Protein 4GI3 (pdb70)

Foldseek 3Di:
DEAEWLQQVVLPLVVLVVVVQQLAPAFEEEAFQAACCPQPFDHADEEAEPDPPDGRNHHLAFLSNFLRFQQAGADDPDYYGHSRNNHRYHGYHQAHNVGDHDLVSSLVRLQCCQVVPHQEYEAADFDQAHDPSQLVSLVSSLVSFHQAWYEQFQQFDDPQDQRGTPPLQHPSYAHEFAADSVQHGDRRTTFDPSHAAYGHFAQTWGDGPPNHIDTHGGSSNTRSSLRSLLSSLCSLVVPDGSVLLSCLQLVQADCDDDCRRGRSGHGRSVSSND/DDDDDDQQQDWFWKAWPVRDIFIARDPVQVVVLCVPVVTDIDTDDPVSDDPDGDHRD

Radius of gyration: 18.12 Å; Cα contacts (8 Å, |Δi|>4): 969; chains: 2; bounding box: 59×40×44 Å

Structure (mmCIF, N/CA/C/O backbone):
data_4GI3
#
_entry.id   4GI3
#
_cell.length_a   131.070
_cell.length_b   39.708
_cell.length_c   59.750
_cell.angle_alpha   90.00
_cell.angle_beta   98.05
_cell.angle_gamma   90.00
#
_symmetry.space_group_name_H-M   'C 1 2 1'
#
loop_
_entity.id
_entity.type
_entity.pdbx_description
1 polymer KerA
2 polymer Greglin
3 water water
#
loop_
_atom_site.group_PDB
_atom_site.id
_atom_site.type_symbol
_atom_site.label_atom_id
_atom_site.label_alt_id
_atom_site.label_comp_id
_atom_site.label_asym_id
_atom_site.label_entity_id
_atom_site.label_seq_id
_atom_site.pdbx_PDB_ins_code
_atom_site.Cartn_x
_atom_site.Cartn_y
_atom_site.Cartn_z
_atom_site.occupancy
_atom_site.B_iso_or_equiv
_atom_site.auth_seq_id
_atom_site.auth_comp_id
_atom_site.auth_asym_id
_atom_site.auth_atom_id
_atom_site.pdbx_PDB_model_num
ATOM 1 N N . ALA A 1 2 ? -2.814 15.593 25.063 1.00 39.76 1 ALA A N 1
ATOM 2 C CA . ALA A 1 2 ? -1.471 15.952 24.616 1.00 38.74 1 ALA A CA 1
ATOM 3 C C . ALA A 1 2 ? -0.631 14.715 24.224 1.00 39.63 1 ALA A C 1
ATOM 4 O O . ALA A 1 2 ? 0.606 14.788 24.223 1.00 40.24 1 ALA A O 1
ATOM 6 N N . GLN A 1 3 ? -1.294 13.586 23.883 1.00 31.81 2 GLN A N 1
ATOM 7 C CA . GLN A 1 3 ? -0.581 12.363 23.525 1.00 28.92 2 GLN A CA 1
ATOM 8 C C . GLN A 1 3 ? 0.162 12.468 22.195 1.00 28.65 2 GLN A C 1
ATOM 9 O O . GLN A 1 3 ? -0.422 12.894 21.190 1.00 29.30 2 GLN A O 1
ATOM 15 N N . THR A 1 4 ? 1.446 12.068 22.201 1.00 19.98 3 THR A N 1
ATOM 16 C CA . THR A 1 4 ? 2.271 12.033 20.991 1.00 18.87 3 THR A CA 1
ATOM 17 C C . THR A 1 4 ? 2.101 10.698 20.258 1.00 21.22 3 THR A C 1
ATOM 18 O O . THR A 1 4 ? 2.294 9.640 20.860 1.00 18.04 3 THR A O 1
ATOM 22 N N . VAL A 1 5 ? 1.825 10.754 18.940 1.00 18.59 4 VAL A N 1
ATOM 23 C CA . VAL A 1 5 ? 1.753 9.541 18.130 1.00 17.91 4 VAL A CA 1
ATOM 24 C C . VAL A 1 5 ? 2.998 9.556 17.227 1.00 19.71 4 VAL A C 1
ATOM 25 O O . VAL A 1 5 ? 3.069 10.388 16.311 1.00 20.69 4 VAL A O 1
ATOM 29 N N . PRO A 1 6 ? 4.024 8.711 17.505 1.00 13.06 5 PRO A N 1
ATOM 30 C CA . PRO A 1 6 ? 5.217 8.681 16.632 1.00 12.00 5 PRO A CA 1
ATOM 31 C C . PRO A 1 6 ? 4.821 8.261 15.213 1.00 16.24 5 PRO A C 1
ATOM 32 O O . PRO A 1 6 ? 3.866 7.496 15.064 1.00 15.99 5 PRO A O 1
ATOM 36 N N . TYR A 1 7 ? 5.492 8.805 14.176 1.00 12.81 6 TYR A N 1
ATOM 37 C CA . TYR A 1 7 ? 5.156 8.521 12.756 1.00 13.27 6 TYR A CA 1
ATOM 38 C C . TYR A 1 7 ? 5.000 7.025 12.434 1.00 19.01 6 TYR A C 1
ATOM 39 O O . TYR A 1 7 ? 4.246 6.661 11.539 1.00 19.50 6 TYR A O 1
ATOM 48 N N . GLY A 1 8 ? 5.780 6.190 13.113 1.00 15.25 7 GLY A N 1
ATOM 49 C CA . GLY A 1 8 ? 5.780 4.750 12.923 1.00 14.53 7 GLY A CA 1
ATOM 50 C C . GLY A 1 8 ? 4.434 4.080 13.159 1.00 17.77 7 GLY A C 1
ATOM 51 O O . GLY A 1 8 ? 4.156 3.065 12.521 1.00 16.21 7 GLY A O 1
ATOM 52 N N . ILE A 1 9 ? 3.623 4.600 14.111 1.00 14.27 8 ILE A N 1
ATOM 53 C CA . ILE A 1 9 ? 2.314 4.023 14.467 1.00 14.63 8 ILE A CA 1
ATOM 54 C C . ILE A 1 9 ? 1.322 4.089 13.274 1.00 20.60 8 ILE A C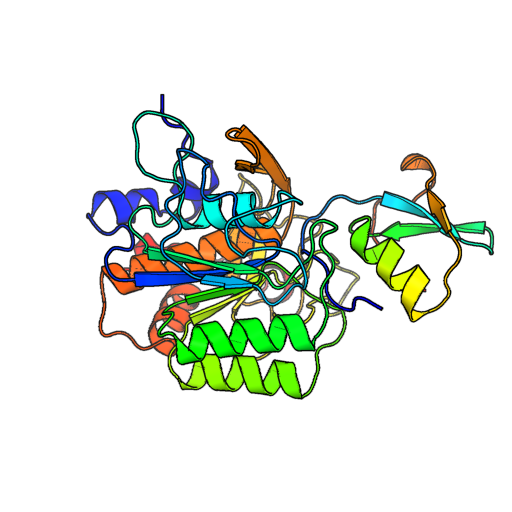 1
ATOM 55 O O . ILE A 1 9 ? 0.841 3.032 12.832 1.00 20.03 8 ILE A O 1
ATOM 60 N N . PRO A 1 10 ? 1.059 5.283 12.684 1.00 18.68 9 PRO A N 1
ATOM 61 C CA . PRO A 1 10 ? 0.199 5.327 11.497 1.00 18.81 9 PRO A CA 1
ATOM 62 C C . PRO A 1 10 ? 0.875 4.714 10.272 1.00 19.59 9 PRO A C 1
ATOM 63 O O . PRO A 1 10 ? 0.156 4.225 9.412 1.00 18.41 9 PRO A O 1
ATOM 67 N N . LEU A 1 11 ? 2.236 4.761 10.165 1.00 15.72 10 LEU A N 1
ATOM 68 C CA . LEU A 1 11 ? 2.943 4.222 8.975 1.00 14.40 10 LEU A CA 1
ATOM 69 C C . LEU A 1 11 ? 2.705 2.710 8.809 1.00 17.84 10 LEU A C 1
ATOM 70 O O . LEU A 1 11 ? 2.420 2.265 7.698 1.00 17.16 10 LEU A O 1
ATOM 75 N N . ILE A 1 12 ? 2.771 1.928 9.922 1.00 13.12 11 ILE A N 1
ATOM 76 C CA . ILE A 1 12 ? 2.490 0.469 9.866 1.00 11.16 11 ILE A CA 1
ATOM 77 C C . ILE A 1 12 ? 0.999 0.137 9.932 1.00 14.21 11 ILE A C 1
ATOM 78 O O . ILE A 1 12 ? 0.619 -1.045 9.852 1.00 12.85 11 ILE A O 1
ATOM 83 N N . LYS A 1 13 ? 0.172 1.182 10.116 1.00 12.36 12 LYS A N 1
ATOM 84 C CA . LYS A 1 13 ? -1.292 1.173 10.209 1.00 12.27 12 LYS A CA 1
ATOM 85 C C . LYS A 1 13 ? -1.791 0.587 11.518 1.00 15.43 12 LYS A C 1
ATOM 86 O O . LYS A 1 13 ? -2.887 0.019 11.578 1.00 15.43 12 LYS A O 1
ATOM 92 N N . ALA A 1 14 ? -1.002 0.771 12.588 1.00 12.04 13 ALA A N 1
ATOM 93 C CA . ALA A 1 14 ? -1.395 0.251 13.891 1.00 11.00 13 ALA A CA 1
ATOM 94 C C . ALA A 1 14 ? -2.540 1.050 14.472 1.00 15.69 13 ALA A C 1
ATOM 95 O O . ALA A 1 14 ? -3.375 0.485 15.181 1.00 15.61 13 ALA A O 1
ATOM 97 N N . ASP A 1 15 ? -2.627 2.349 14.129 1.00 13.19 14 ASP A N 1
ATOM 98 C CA . ASP A 1 15 ? -3.745 3.198 14.566 1.00 14.24 14 ASP A CA 1
ATOM 99 C C . ASP A 1 15 ? -5.087 2.659 14.007 1.00 17.63 14 ASP A C 1
ATOM 100 O O . ASP A 1 15 ? -6.095 2.678 14.716 1.00 18.19 14 ASP A O 1
ATOM 105 N N . LYS A 1 16 ? -5.084 2.157 12.747 1.00 13.17 15 LYS A N 1
ATOM 106 C CA . LYS A 1 16 ? -6.292 1.559 12.137 1.00 13.65 15 LYS A CA 1
ATOM 107 C C . LYS A 1 16 ? -6.750 0.325 12.923 1.00 18.24 15 LYS A C 1
ATOM 108 O O . LYS A 1 16 ? -7.947 0.158 13.164 1.00 17.51 15 LYS A O 1
ATOM 114 N N . VAL A 1 17 ? -5.799 -0.521 13.354 1.00 12.33 16 VAL A N 1
ATOM 115 C CA . VAL A 1 17 ? -6.131 -1.745 14.119 1.00 11.84 16 VAL A CA 1
ATOM 116 C C . VAL A 1 17 ? -6.595 -1.389 15.525 1.00 14.28 16 VAL A C 1
ATOM 117 O O . VAL A 1 17 ? -7.584 -1.935 15.987 1.00 15.50 16 VAL A O 1
ATOM 121 N N . GLN A 1 18 ? -5.937 -0.404 16.175 1.00 11.23 17 GLN A N 1
ATOM 122 C CA . GLN A 1 18 ? -6.331 0.054 17.510 1.00 11.13 17 GLN A CA 1
ATOM 123 C C . GLN A 1 18 ? -7.760 0.635 17.472 1.00 18.06 17 GLN A C 1
ATOM 124 O O . GLN A 1 18 ? -8.516 0.442 18.430 1.00 16.71 17 GLN A O 1
ATOM 130 N N . ALA A 1 19 ? -8.119 1.334 16.364 1.00 16.54 18 ALA A N 1
ATOM 131 C CA . ALA A 1 19 ? -9.467 1.929 16.183 1.00 17.03 18 ALA A CA 1
ATOM 132 C C . ALA A 1 19 ? -10.541 0.840 16.050 1.00 20.46 18 ALA A C 1
ATOM 133 O O . ALA A 1 19 ? -11.692 1.084 16.430 1.00 19.82 18 ALA A O 1
ATOM 135 N N . GLN A 1 20 ? -10.153 -0.363 15.578 1.00 17.47 19 GLN A N 1
ATOM 136 C CA . GLN A 1 20 ? -11.031 -1.560 15.467 1.00 18.32 19 GLN A CA 1
ATOM 137 C C . GLN A 1 20 ? -11.309 -2.173 16.844 1.00 21.86 19 GLN A C 1
ATOM 138 O O . GLN A 1 20 ? -12.172 -3.045 16.964 1.00 21.89 19 GLN A O 1
ATOM 144 N N . GLY A 1 21 ? -10.565 -1.727 17.857 1.00 16.81 20 GLY A N 1
ATOM 145 C CA . GLY A 1 21 ? -10.662 -2.213 19.226 1.00 15.84 20 GLY A CA 1
ATOM 146 C C . GLY A 1 21 ? -9.634 -3.278 19.581 1.00 17.46 20 GLY A C 1
ATOM 147 O O . GLY A 1 21 ? -9.740 -3.886 20.646 1.00 17.56 20 GLY A O 1
ATOM 148 N N . PHE A 1 22 ? -8.596 -3.480 18.742 1.00 12.99 21 PHE A N 1
ATOM 149 C CA . PHE A 1 22 ? -7.565 -4.509 19.008 1.00 12.56 21 PHE A CA 1
ATOM 150 C C . PHE A 1 22 ? -6.265 -3.808 19.312 1.00 14.61 21 PHE A C 1
ATOM 151 O O . PHE A 1 22 ? -5.719 -3.127 18.448 1.00 16.49 21 PHE A O 1
ATOM 159 N N . LYS A 1 23 ? -5.823 -3.925 20.568 1.00 10.41 22 LYS A N 1
ATOM 160 C CA . LYS A 1 23 ? -4.698 -3.195 21.138 1.00 10.68 22 LYS A CA 1
ATOM 161 C C . LYS A 1 23 ? -3.654 -4.080 21.838 1.00 12.75 22 LYS A C 1
ATOM 162 O O . LYS A 1 23 ? -2.751 -3.528 22.486 1.00 11.37 22 LYS A O 1
ATOM 168 N N . GLY A 1 24 ? -3.776 -5.409 21.683 1.00 9.91 23 GLY A N 1
ATOM 169 C CA . GLY A 1 24 ? -2.830 -6.371 22.241 1.00 9.06 23 GLY A CA 1
ATOM 170 C C . GLY A 1 24 ? -3.284 -7.001 23.550 1.00 14.15 23 GLY A C 1
ATOM 171 O O . GLY A 1 24 ? -2.510 -7.684 24.191 1.00 12.46 23 GLY A O 1
ATOM 172 N N . ALA A 1 25 ? -4.560 -6.805 23.956 1.00 11.46 24 ALA A N 1
ATOM 173 C CA . ALA A 1 25 ? -5.078 -7.389 25.194 1.00 10.98 24 ALA A CA 1
ATOM 174 C C . ALA A 1 25 ? -4.919 -8.908 25.196 1.00 12.77 24 ALA A C 1
ATOM 175 O O . ALA A 1 25 ? -5.088 -9.563 24.146 1.00 11.81 24 ALA A O 1
ATOM 177 N N . ASN A 1 26 ? -4.550 -9.445 26.373 1.00 8.97 25 ASN A N 1
ATOM 178 C CA . ASN A 1 26 ? -4.377 -10.901 26.593 1.00 11.13 25 ASN A CA 1
ATOM 179 C C . ASN A 1 26 ? -3.170 -11.478 25.867 1.00 16.62 25 ASN A C 1
ATOM 180 O O . ASN A 1 26 ? -3.039 -12.705 25.750 1.00 19.54 25 ASN A O 1
ATOM 185 N N . VAL A 1 27 ? -2.293 -10.605 25.368 1.00 10.77 26 VAL A N 1
ATOM 186 C CA . VAL A 1 27 ? -1.067 -11.055 24.669 1.00 9.97 26 VAL A CA 1
ATOM 187 C C . VAL A 1 27 ? 0.109 -10.674 25.549 1.00 11.97 26 VAL A C 1
ATOM 188 O O . VAL A 1 27 ? 0.160 -9.552 26.077 1.00 10.29 26 VAL A O 1
ATOM 192 N N . LYS A 1 28 ? 1.071 -11.610 25.691 1.00 9.56 27 LYS A N 1
ATOM 193 C CA . LYS A 1 28 ? 2.245 -11.425 26.532 1.00 9.60 27 LYS A CA 1
ATOM 194 C C . LYS A 1 28 ? 3.459 -11.224 25.648 1.00 12.95 27 LYS A C 1
ATOM 195 O O . LYS A 1 28 ? 3.767 -12.087 24.802 1.00 11.54 27 LYS A O 1
ATOM 201 N N . VAL A 1 29 ? 4.132 -10.062 25.805 1.00 8.47 28 VAL A N 1
ATOM 202 C CA . VAL A 1 29 ? 5.318 -9.760 24.974 1.00 7.46 28 VAL A CA 1
ATOM 203 C C . VAL A 1 29 ? 6.557 -9.595 25.861 1.00 10.61 28 VAL A C 1
ATOM 204 O O . VAL A 1 29 ? 6.516 -8.800 26.813 1.00 8.16 28 VAL A O 1
ATOM 208 N N . ALA A 1 30 ? 7.668 -10.282 25.509 1.00 8.95 29 ALA A N 1
ATOM 209 C CA . ALA A 1 30 ? 8.909 -10.119 26.286 1.00 8.06 29 ALA A CA 1
ATOM 210 C C . ALA A 1 30 ? 9.919 -9.340 25.495 1.00 11.04 29 ALA A C 1
ATOM 211 O O . ALA A 1 30 ? 10.160 -9.650 24.327 1.00 10.05 29 ALA A O 1
ATOM 213 N N . VAL A 1 31 ? 10.452 -8.278 26.115 1.00 9.16 30 VAL A N 1
ATOM 214 C CA . VAL A 1 31 ? 11.459 -7.423 25.515 1.00 7.92 30 VAL A CA 1
ATOM 215 C C . VAL A 1 31 ? 12.786 -7.870 26.161 1.00 10.31 30 VAL A C 1
ATOM 216 O O . VAL A 1 31 ? 12.970 -7.721 27.378 1.00 9.98 30 VAL A O 1
ATOM 220 N N . LEU A 1 32 ? 13.655 -8.521 25.364 1.00 8.32 31 LEU A N 1
ATOM 221 C CA . LEU A 1 32 ? 14.947 -9.058 25.847 1.00 8.86 31 LEU A CA 1
ATOM 222 C C . LEU A 1 32 ? 15.956 -7.989 25.555 1.00 11.19 31 LEU A C 1
ATOM 223 O O . LEU A 1 32 ? 16.318 -7.774 24.387 1.00 9.36 31 LEU A O 1
ATOM 228 N N . ASP A 1 33 ? 16.336 -7.235 26.600 1.00 8.91 32 ASP A N 1
ATOM 229 C CA . ASP A 1 33 ? 17.151 -6.040 26.393 1.00 7.55 32 ASP A CA 1
ATOM 230 C C . ASP A 1 33 ? 17.889 -5.567 27.671 1.00 10.26 32 ASP A C 1
ATOM 231 O O . ASP A 1 33 ? 18.235 -6.402 28.517 1.00 8.94 32 ASP A O 1
ATOM 236 N N . THR A 1 34 ? 18.109 -4.246 27.821 1.00 8.33 33 THR A N 1
ATOM 237 C CA . THR A 1 34 ? 18.845 -3.662 28.968 1.00 9.61 33 THR A CA 1
ATOM 238 C C . THR A 1 34 ? 17.912 -3.476 30.179 1.00 14.30 33 THR A C 1
ATOM 239 O O . THR A 1 34 ? 18.275 -2.775 31.142 1.00 12.39 33 THR A O 1
ATOM 243 N N . GLY A 1 35 ? 16.721 -4.081 30.112 1.00 10.32 34 GLY A N 1
ATOM 244 C CA . GLY A 1 35 ? 15.704 -3.926 31.154 1.00 10.38 34 GLY A CA 1
ATOM 245 C C . GLY A 1 35 ? 14.699 -2.873 30.726 1.00 13.49 34 GLY A C 1
ATOM 246 O O . GLY A 1 35 ? 14.762 -2.380 29.602 1.00 14.14 34 GLY A O 1
ATOM 247 N N . ILE A 1 36 ? 13.780 -2.494 31.611 1.00 8.62 35 ILE A N 1
ATOM 248 C CA . ILE A 1 36 ? 12.777 -1.478 31.299 1.00 8.68 35 ILE A CA 1
ATOM 249 C C . ILE A 1 36 ? 12.594 -0.650 32.543 1.00 13.11 35 ILE A C 1
ATOM 250 O O . ILE A 1 36 ? 12.503 -1.225 33.643 1.00 12.29 35 ILE A O 1
ATOM 255 N N . GLN A 1 37 ? 12.518 0.685 32.389 1.00 11.51 36 GLN A N 1
ATOM 256 C CA . GLN A 1 37 ? 12.257 1.563 33.531 1.00 12.33 36 GLN A CA 1
ATOM 257 C C . GLN A 1 37 ? 10.767 1.414 33.845 1.00 15.77 36 GLN A C 1
ATOM 258 O O . GLN A 1 37 ? 9.925 2.127 33.271 1.00 15.28 36 GLN A O 1
ATOM 264 N N . ALA A 1 38 ? 10.440 0.450 34.709 1.00 12.42 37 ALA A N 1
ATOM 265 C CA . ALA A 1 38 ? 9.051 0.138 35.075 1.00 13.58 37 ALA A CA 1
ATOM 266 C C . ALA A 1 38 ? 8.302 1.322 35.723 1.00 16.20 37 ALA A C 1
ATOM 267 O O . ALA A 1 38 ? 7.097 1.449 35.531 1.00 15.81 37 ALA A O 1
ATOM 269 N N . SER A 1 39 ? 9.035 2.221 36.401 1.00 12.13 38 SER A N 1
ATOM 270 C CA . SER A 1 39 ? 8.468 3.413 37.033 1.00 11.85 38 SER A CA 1
ATOM 271 C C . SER A 1 39 ? 8.095 4.494 36.000 1.00 15.04 38 SER A C 1
ATOM 272 O O . SER A 1 39 ? 7.505 5.512 36.369 1.00 14.25 38 SER A O 1
ATOM 275 N N . HIS A 1 40 ? 8.419 4.291 34.698 1.00 12.12 39 HIS A N 1
ATOM 276 C CA . HIS A 1 40 ? 8.033 5.286 33.693 1.00 10.32 39 HIS A CA 1
ATOM 277 C C . HIS A 1 40 ? 6.482 5.365 33.642 1.00 14.85 39 HIS A C 1
ATOM 278 O O . HIS A 1 40 ? 5.842 4.329 33.492 1.00 13.92 39 HIS A O 1
ATOM 285 N N . PRO A 1 41 ? 5.874 6.575 33.685 1.00 14.05 40 PRO A N 1
ATOM 286 C CA . PRO A 1 41 ? 4.397 6.665 33.630 1.00 14.77 40 PRO A CA 1
ATOM 287 C C . PRO A 1 41 ? 3.715 6.013 32.423 1.00 17.16 40 PRO A C 1
ATOM 288 O O . PRO A 1 41 ? 2.571 5.571 32.536 1.00 15.45 40 PRO A O 1
ATOM 292 N N . ASP A 1 42 ? 4.407 5.947 31.280 1.00 13.73 41 ASP A N 1
ATOM 293 C CA . ASP A 1 42 ? 3.835 5.387 30.039 1.00 13.36 41 ASP A CA 1
ATOM 294 C C . ASP A 1 42 ? 4.051 3.895 29.851 1.00 15.86 41 ASP A C 1
ATOM 295 O O . ASP A 1 42 ? 3.778 3.392 28.746 1.00 14.79 41 ASP A O 1
ATOM 300 N N . LEU A 1 43 ? 4.608 3.204 30.860 1.00 11.74 42 LEU A N 1
ATOM 301 C CA . LEU A 1 43 ? 4.903 1.777 30.694 1.00 10.89 42 LEU A CA 1
ATOM 302 C C . LEU A 1 43 ? 4.399 0.980 31.865 1.00 15.17 42 LEU A C 1
ATOM 303 O O . LEU A 1 43 ? 4.701 1.343 32.994 1.00 15.30 42 LEU A O 1
ATOM 308 N N . ASN A 1 44 ? 3.669 -0.121 31.603 1.00 11.83 43 ASN A N 1
ATOM 309 C CA . ASN A 1 44 ? 3.211 -1.046 32.640 1.00 11.61 43 ASN A CA 1
ATOM 310 C C . ASN A 1 44 ? 3.950 -2.368 32.447 1.00 13.62 43 ASN A C 1
ATOM 311 O O . ASN A 1 44 ? 3.691 -3.067 31.478 1.00 14.92 43 ASN A O 1
ATOM 316 N N . VAL A 1 45 ? 4.935 -2.634 33.284 1.00 10.61 44 VAL A N 1
ATOM 317 C CA . VAL A 1 45 ? 5.750 -3.858 33.213 1.00 10.71 44 VAL A CA 1
ATOM 318 C C . VAL A 1 45 ? 5.112 -4.816 34.199 1.00 16.32 44 VAL A C 1
ATOM 319 O O . VAL A 1 45 ? 5.089 -4.536 35.406 1.00 16.53 44 VAL A O 1
ATOM 323 N N . VAL A 1 46 ? 4.586 -5.942 33.706 1.00 13.64 45 VAL A N 1
ATOM 324 C CA . VAL A 1 46 ? 3.873 -6.860 34.601 1.00 13.31 45 VAL A CA 1
ATOM 325 C C . VAL A 1 46 ? 4.638 -8.101 35.063 1.00 15.80 45 VAL A C 1
ATOM 326 O O . VAL A 1 46 ? 4.092 -8.939 35.779 1.00 16.89 45 VAL A O 1
ATOM 330 N N . GLY A 1 47 ? 5.896 -8.191 34.664 1.00 11.52 46 GLY A N 1
ATOM 331 C CA . GLY A 1 47 ? 6.757 -9.293 35.060 1.00 11.43 46 GLY A CA 1
ATOM 332 C C . GLY A 1 47 ? 8.037 -9.285 34.262 1.00 13.93 46 GLY A C 1
ATOM 333 O O . GLY A 1 47 ? 8.349 -8.307 33.579 1.00 11.13 46 GLY A O 1
ATOM 334 N N . GLY A 1 48 ? 8.779 -10.374 34.364 1.00 12.20 47 GLY A N 1
ATOM 335 C CA . GLY A 1 48 ? 10.059 -10.499 33.700 1.00 12.39 47 GLY A CA 1
ATOM 336 C C . GLY A 1 48 ? 11.082 -11.198 34.568 1.00 14.37 47 GLY A C 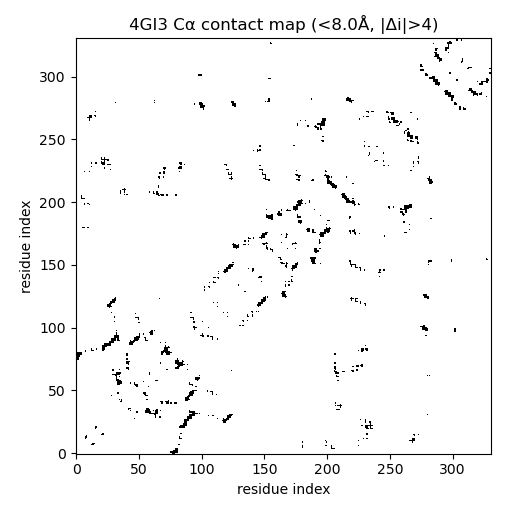1
ATOM 337 O O . GLY A 1 48 ? 10.752 -11.769 35.620 1.00 12.01 47 GLY A O 1
ATOM 338 N N . ALA A 1 49 ? 12.338 -11.105 34.147 1.00 10.50 48 ALA A N 1
ATOM 339 C CA . ALA A 1 49 ? 13.453 -11.715 34.849 1.00 10.13 48 ALA A CA 1
ATOM 340 C C . ALA A 1 49 ? 14.751 -11.075 34.408 1.00 12.41 48 ALA A C 1
ATOM 341 O O . ALA A 1 49 ? 14.850 -10.583 33.277 1.00 13.19 48 ALA A O 1
ATOM 343 N N . SER A 1 50 ? 15.746 -11.081 35.297 1.00 10.09 49 SER A N 1
ATOM 344 C CA . SER A 1 50 ? 17.071 -10.553 34.982 1.00 9.95 49 SER A CA 1
ATOM 345 C C . SER A 1 50 ? 18.109 -11.672 34.966 1.00 13.15 49 SER A C 1
ATOM 346 O O . SER A 1 50 ? 18.222 -12.440 35.928 1.00 13.57 49 SER A O 1
ATOM 349 N N . PHE A 1 51 ? 18.883 -11.714 33.880 1.00 9.71 50 PHE A N 1
ATOM 350 C CA . PHE A 1 51 ? 20.001 -12.626 33.712 1.00 11.70 50 PHE A CA 1
ATOM 351 C C . PHE A 1 51 ? 21.343 -11.869 33.706 1.00 16.90 50 PHE A C 1
ATOM 352 O O . PHE A 1 51 ? 22.374 -12.391 33.274 1.00 17.41 50 PHE A O 1
ATOM 360 N N . VAL A 1 52 ? 21.316 -10.640 34.249 1.00 12.48 51 VAL A N 1
ATOM 361 C CA . VAL A 1 52 ? 22.471 -9.748 34.414 1.00 11.81 51 VAL A CA 1
ATOM 362 C C . VAL A 1 52 ? 22.739 -9.630 35.920 1.00 16.27 51 VAL A C 1
ATOM 363 O O . VAL A 1 52 ? 21.935 -9.053 36.650 1.00 12.58 51 VAL A O 1
ATOM 367 N N . ALA A 1 53 ? 23.877 -10.172 36.381 1.00 15.05 52 ALA A N 1
ATOM 368 C CA . ALA A 1 53 ? 24.178 -10.154 37.812 1.00 16.51 52 ALA A CA 1
ATOM 369 C C . ALA A 1 53 ? 24.158 -8.751 38.424 1.00 19.96 52 ALA A C 1
ATOM 370 O O . ALA A 1 53 ? 24.586 -7.784 37.789 1.00 17.89 52 ALA A O 1
ATOM 372 N N . GLY A 1 54 ? 23.603 -8.655 39.632 1.00 18.54 53 GLY A N 1
ATOM 373 C CA . GLY A 1 54 ? 23.529 -7.396 40.366 1.00 18.90 53 GLY A CA 1
ATOM 374 C C . GLY A 1 54 ? 22.450 -6.397 39.967 1.00 22.95 53 GLY A C 1
ATOM 375 O O . GLY A 1 54 ? 22.277 -5.394 40.667 1.00 22.92 53 GLY A O 1
ATOM 376 N N . GLU A 1 55 ? 21.719 -6.641 38.845 1.00 17.75 54 GLU A N 1
ATOM 377 C CA . GLU A 1 55 ? 20.674 -5.723 38.344 1.00 16.76 54 GLU A CA 1
ATOM 378 C C . GLU A 1 55 ? 19.295 -6.415 38.345 1.00 19.90 54 GLU A C 1
ATOM 379 O O . GLU A 1 55 ? 19.195 -7.571 37.927 1.00 18.92 54 GLU A O 1
ATOM 385 N N . ALA A 1 56 ? 18.233 -5.702 38.780 1.00 16.42 55 ALA A N 1
ATOM 386 C CA . ALA A 1 56 ? 16.857 -6.257 38.769 1.00 15.50 55 ALA A CA 1
ATOM 387 C C . ALA A 1 56 ? 16.257 -6.055 37.363 1.00 15.39 55 ALA A C 1
ATOM 388 O O . ALA A 1 56 ? 16.687 -5.138 36.675 1.00 16.74 55 ALA A O 1
ATOM 390 N N . TYR A 1 57 ? 15.249 -6.858 36.956 1.00 9.77 57 TYR A N 1
ATOM 391 C CA . TYR A 1 57 ? 14.693 -6.724 35.596 1.00 10.24 57 TYR A CA 1
ATOM 392 C C . TYR A 1 57 ? 13.923 -5.422 35.363 1.00 14.90 57 TYR A C 1
ATOM 393 O O . TYR A 1 57 ? 13.803 -4.981 34.211 1.00 13.74 57 TYR A O 1
ATOM 402 N N . ASN A 1 58 ? 13.384 -4.835 36.442 1.00 12.79 58 ASN A N 1
ATOM 403 C CA . ASN A 1 58 ? 12.514 -3.653 36.327 1.00 13.37 58 ASN A CA 1
ATOM 404 C C . ASN A 1 58 ? 13.198 -2.299 36.404 1.00 14.98 58 ASN A C 1
ATOM 405 O O . ASN A 1 58 ? 12.536 -1.289 36.659 1.00 13.77 58 ASN A O 1
ATOM 410 N N . THR A 1 59 ? 14.505 -2.265 36.139 1.00 11.64 59 THR A N 1
ATOM 411 C CA . THR A 1 59 ? 15.294 -1.040 36.085 1.00 12.57 59 THR A CA 1
ATOM 412 C C . THR A 1 59 ? 16.028 -1.073 34.762 1.00 15.97 59 THR A C 1
ATOM 413 O O . THR A 1 59 ? 16.225 -2.160 34.198 1.00 14.65 59 THR A O 1
ATOM 417 N N . ASP A 1 60 ? 16.402 0.106 34.255 1.00 12.65 60 ASP A N 1
ATOM 418 C CA . ASP A 1 60 ? 17.141 0.201 33.001 1.00 11.01 60 ASP A CA 1
ATOM 419 C C . ASP A 1 60 ? 18.161 1.317 33.149 1.00 16.60 60 ASP A C 1
ATOM 420 O O . ASP A 1 60 ? 17.814 2.494 33.043 1.00 15.12 60 ASP A O 1
ATOM 425 N N . GLY A 1 61 ? 19.411 0.923 33.368 1.00 15.53 61 GLY A N 1
ATOM 426 C CA . GLY A 1 61 ? 20.510 1.863 33.503 1.00 16.02 61 GLY A CA 1
ATOM 427 C C . GLY A 1 61 ? 21.084 2.307 32.175 1.00 21.38 61 GLY A C 1
ATOM 428 O O . GLY A 1 61 ? 22.048 3.090 32.168 1.00 21.72 61 GLY A O 1
ATOM 429 N N . ASN A 1 62 ? 20.544 1.775 31.033 1.00 15.13 62 ASN A N 1
ATOM 430 C CA . ASN A 1 62 ? 21.054 2.118 29.705 1.00 14.35 62 ASN A CA 1
ATOM 431 C C . ASN A 1 62 ? 20.124 3.037 28.899 1.00 17.77 62 ASN A C 1
ATOM 432 O O . ASN A 1 62 ? 20.593 4.016 28.315 1.00 17.09 62 ASN A O 1
ATOM 437 N N . GLY A 1 63 ? 18.840 2.691 28.830 1.00 9.37 63 GLY A N 1
ATOM 438 C CA . GLY A 1 63 ? 17.881 3.481 28.077 1.00 8.98 63 GLY A CA 1
ATOM 439 C C . GLY A 1 63 ? 17.300 2.740 26.897 1.00 11.65 63 GLY A C 1
ATOM 440 O O . GLY A 1 63 ? 16.123 2.904 26.602 1.00 12.58 63 GLY A O 1
ATOM 441 N N . HIS A 1 64 ? 18.119 1.912 26.237 1.00 11.94 64 HIS A N 1
ATOM 442 C CA . HIS A 1 64 ? 17.776 1.150 25.028 1.00 10.57 64 HIS A CA 1
ATOM 443 C C . HIS A 1 64 ? 16.497 0.301 25.214 1.00 11.39 64 HIS A C 1
ATOM 444 O O . HIS A 1 64 ? 15.534 0.455 24.454 1.00 10.48 64 HIS A O 1
ATOM 451 N N . GLY A 1 65 ? 16.484 -0.530 26.257 1.00 9.03 65 GLY A N 1
ATOM 452 C CA . GLY A 1 65 ? 15.352 -1.412 26.542 1.00 10.16 65 GLY A CA 1
ATOM 453 C C . GLY A 1 65 ? 14.045 -0.687 26.790 1.00 12.31 65 GLY A C 1
ATOM 454 O O . GLY A 1 65 ? 12.986 -1.142 26.338 1.00 9.62 65 GLY A O 1
ATOM 455 N N . THR A 1 66 ? 14.114 0.473 27.480 1.00 9.04 66 THR A N 1
ATOM 456 C CA . THR A 1 66 ? 12.939 1.322 27.762 1.00 7.57 66 THR A CA 1
ATOM 457 C C . THR A 1 66 ? 12.382 1.884 26.456 1.00 9.94 66 THR A C 1
ATOM 458 O O . THR A 1 66 ? 11.165 1.914 26.282 1.00 8.82 66 THR A O 1
ATOM 462 N N . HIS A 1 67 ? 13.269 2.279 25.541 1.00 8.37 67 HIS A N 1
ATOM 463 C CA . HIS A 1 67 ? 12.891 2.857 24.248 1.00 7.27 67 HIS A CA 1
ATOM 464 C C . HIS A 1 67 ? 12.201 1.778 23.403 1.00 9.20 67 HIS A C 1
ATOM 465 O O . HIS A 1 67 ? 11.080 1.997 22.885 1.00 10.42 67 HIS A O 1
ATOM 472 N N . VAL A 1 68 ? 12.807 0.607 23.334 1.00 6.89 68 VAL A N 1
ATOM 473 C CA . VAL A 1 68 ? 12.257 -0.545 22.572 1.00 5.73 68 VAL A CA 1
ATOM 474 C C . VAL A 1 68 ? 10.875 -0.935 23.115 1.00 9.44 68 VAL A C 1
ATOM 475 O O . VAL A 1 68 ? 9.926 -1.066 22.336 1.00 9.53 68 VAL A O 1
ATOM 479 N N . ALA A 1 69 ? 10.748 -1.028 24.455 1.00 7.74 69 ALA A N 1
ATOM 480 C CA . ALA A 1 69 ? 9.492 -1.366 25.134 1.00 8.27 69 ALA A CA 1
ATOM 481 C C . ALA A 1 69 ? 8.388 -0.341 24.834 1.00 10.31 69 ALA A C 1
ATOM 482 O O . ALA A 1 69 ? 7.222 -0.715 24.657 1.00 10.25 69 ALA A O 1
ATOM 484 N N . GLY A 1 70 ? 8.771 0.939 24.791 1.00 9.49 70 GLY A N 1
ATOM 485 C CA . GLY A 1 70 ? 7.851 2.017 24.491 1.00 9.12 70 GLY A CA 1
ATOM 486 C C . GLY A 1 70 ? 7.252 1.894 23.114 1.00 11.34 70 GLY A C 1
ATOM 487 O O . GLY A 1 70 ? 6.068 2.194 22.932 1.00 10.20 70 GLY A O 1
ATOM 488 N N . THR A 1 71 ? 8.065 1.465 22.144 1.00 7.78 71 THR A N 1
ATOM 489 C CA . THR A 1 71 ? 7.560 1.273 20.776 1.00 8.76 71 THR A CA 1
ATOM 490 C C . THR A 1 71 ? 6.502 0.141 20.740 1.00 12.12 71 THR A C 1
ATOM 491 O O . THR A 1 71 ? 5.457 0.264 20.063 1.00 12.38 71 THR A O 1
ATOM 495 N N . VAL A 1 72 ? 6.785 -0.948 21.454 1.00 9.44 72 VAL A N 1
ATOM 496 C CA . VAL A 1 72 ? 5.842 -2.064 21.556 1.00 8.50 72 VAL A CA 1
ATOM 497 C C . VAL A 1 72 ? 4.565 -1.675 22.277 1.00 12.43 72 VAL A C 1
ATOM 498 O O . VAL A 1 72 ? 3.464 -2.031 21.836 1.00 11.96 72 VAL A O 1
ATOM 502 N N . ALA A 1 73 ? 4.723 -1.030 23.454 1.00 9.07 73 ALA A N 1
ATOM 503 C CA . ALA A 1 73 ? 3.688 -0.946 24.451 1.00 9.38 73 ALA A CA 1
ATOM 504 C C . ALA A 1 73 ? 3.427 0.343 25.210 1.00 14.17 73 ALA A C 1
ATOM 505 O O . ALA A 1 73 ? 2.712 0.281 26.234 1.00 13.67 73 ALA A O 1
ATOM 507 N N . ALA A 1 74 ? 3.969 1.517 24.758 1.00 11.06 74 ALA A N 1
ATOM 508 C CA . ALA A 1 74 ? 3.657 2.746 25.496 1.00 11.47 74 ALA A CA 1
ATOM 509 C C . ALA A 1 74 ? 2.132 2.927 25.621 1.00 14.13 74 ALA A C 1
ATOM 510 O O . ALA A 1 74 ? 1.402 2.675 24.660 1.00 13.15 74 ALA A O 1
ATOM 512 N N . LEU A 1 75 ? 1.663 3.245 26.836 1.00 11.50 75 LEU A N 1
ATOM 513 C CA . LEU A 1 75 ? 0.245 3.326 27.155 1.00 11.90 75 LEU A CA 1
ATOM 514 C C . LEU A 1 75 ? -0.563 4.350 26.394 1.00 18.85 75 LEU A C 1
ATOM 515 O O . LEU A 1 75 ? -0.073 5.434 26.063 1.00 15.68 75 LEU A O 1
ATOM 520 N N . ASP A 1 76 ? -1.814 4.001 26.139 1.00 19.07 76 ASP A N 1
ATOM 521 C CA . ASP A 1 76 ? -2.750 4.906 25.503 1.00 21.68 76 ASP A CA 1
ATOM 522 C C . ASP A 1 76 ? -3.363 5.723 26.660 1.00 32.58 76 ASP A C 1
ATOM 523 O O . ASP A 1 76 ? -4.262 5.256 27.377 1.00 31.19 76 ASP A O 1
ATOM 528 N N . ASN A 1 77 ? -2.778 6.905 26.888 1.00 34.50 77 ASN A N 1
ATOM 529 C CA . ASN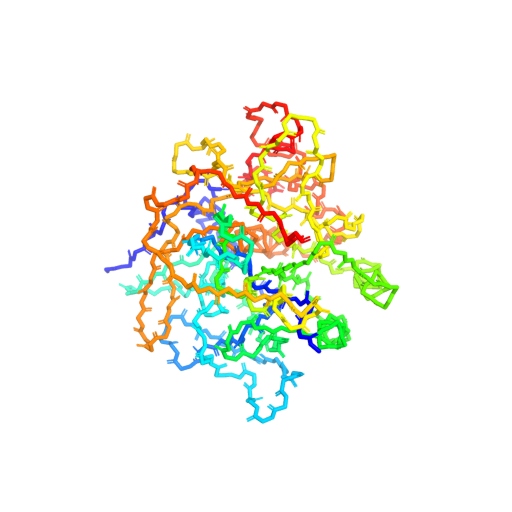 A 1 77 ? -3.203 7.870 27.904 1.00 36.50 77 ASN A CA 1
ATOM 530 C C . ASN A 1 77 ? -3.294 9.266 27.237 1.00 43.96 77 ASN A C 1
ATOM 531 O O . ASN A 1 77 ? -3.014 9.378 26.053 1.00 44.70 77 ASN A O 1
ATOM 536 N N . THR A 1 78 ? -3.712 10.313 27.937 1.00 43.04 78 THR A N 1
ATOM 537 C CA . THR A 1 78 ? -3.797 11.623 27.270 1.00 42.97 78 THR A CA 1
ATOM 538 C C . THR A 1 78 ? -2.465 12.379 27.277 1.00 44.12 78 THR A C 1
ATOM 539 O O . THR A 1 78 ? -2.390 13.523 26.821 1.00 44.48 78 THR A O 1
ATOM 543 N N . THR A 1 79 ? -1.399 11.724 2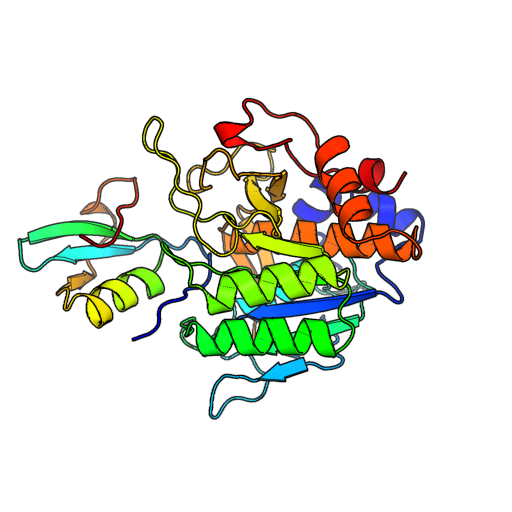7.759 1.00 37.91 79 THR A N 1
ATOM 544 C CA . THR A 1 79 ? -0.064 12.313 27.822 1.00 36.28 79 THR A CA 1
ATOM 545 C C . THR A 1 79 ? 0.945 11.334 27.282 1.00 36.19 79 THR A C 1
ATOM 546 O O . THR A 1 79 ? 0.601 10.212 26.905 1.00 35.95 79 THR A O 1
ATOM 550 N N . GLY A 1 80 ? 2.188 11.765 27.248 1.00 29.64 80 GLY A N 1
ATOM 551 C CA . GLY A 1 80 ? 3.278 10.926 26.790 1.00 27.53 80 GLY A CA 1
ATOM 552 C C . GLY A 1 80 ? 3.191 10.485 25.351 1.00 26.99 80 GLY A C 1
ATOM 553 O O . GLY A 1 80 ? 2.750 11.237 24.480 1.00 26.93 80 GLY A O 1
ATOM 554 N N . VAL A 1 81 ? 3.631 9.253 25.103 1.00 19.04 81 VAL A N 1
ATOM 555 C CA . VAL A 1 81 ? 3.728 8.671 23.767 1.00 17.10 81 VAL A CA 1
ATOM 556 C C . VAL A 1 81 ? 2.853 7.425 23.687 1.00 20.05 81 VAL A C 1
ATOM 557 O O . VAL A 1 81 ? 2.562 6.821 24.725 1.00 19.34 81 VAL A O 1
ATOM 561 N N . LEU A 1 82 ? 2.454 7.037 22.472 1.00 16.32 82 LEU A N 1
ATOM 562 C CA . LEU A 1 82 ? 1.608 5.850 22.240 1.00 15.47 82 LEU A CA 1
ATOM 563 C C . LEU A 1 82 ? 2.414 4.744 21.565 1.00 16.65 82 LEU A C 1
ATOM 564 O O . LEU A 1 82 ? 3.132 5.017 20.608 1.00 15.21 82 LEU A O 1
ATOM 569 N N . GLY A 1 83 ? 2.240 3.498 22.025 1.00 12.60 83 GLY A N 1
ATOM 570 C CA . GLY A 1 83 ? 2.918 2.353 21.451 1.00 10.91 83 GLY A CA 1
ATOM 571 C C . GLY A 1 83 ? 2.055 1.607 20.449 1.00 13.49 83 GLY A C 1
ATOM 572 O O . GLY A 1 83 ? 0.861 1.918 20.282 1.00 13.26 83 GLY A O 1
ATOM 573 N N . VAL A 1 84 ? 2.647 0.598 19.784 1.00 9.74 84 VAL A N 1
ATOM 574 C CA . VAL A 1 84 ? 1.939 -0.182 18.751 1.00 8.90 84 VAL A CA 1
ATOM 575 C C . VAL A 1 84 ? 0.791 -1.002 19.374 1.00 11.39 84 VAL A C 1
ATOM 576 O O . VAL A 1 84 ? -0.295 -1.058 18.800 1.00 9.97 84 VAL A O 1
ATOM 580 N N . ALA A 1 85 ? 1.046 -1.642 20.526 1.00 8.46 85 ALA A N 1
ATOM 581 C CA . ALA A 1 85 ? 0.067 -2.533 21.140 1.00 8.75 85 ALA A CA 1
ATOM 582 C C . ALA A 1 85 ? -0.069 -2.113 22.617 1.00 11.85 85 ALA A C 1
ATOM 583 O O . ALA A 1 85 ? 0.492 -2.751 23.504 1.00 12.35 85 ALA A O 1
ATOM 585 N N . PRO A 1 86 ? -0.796 -0.993 22.884 1.00 10.63 86 PRO A N 1
ATOM 586 C CA . PRO A 1 86 ? -0.827 -0.444 24.252 1.00 9.82 86 PRO A CA 1
ATOM 587 C C . PRO A 1 86 ? -1.485 -1.258 25.343 1.00 12.75 86 PRO A C 1
ATOM 588 O O . PRO A 1 86 ? -1.261 -0.929 26.505 1.00 13.85 86 PRO A O 1
ATOM 592 N N . SER A 1 87 ? -2.281 -2.299 25.000 1.00 9.16 87 SER A N 1
ATOM 593 C CA . SER A 1 87 ? -2.916 -3.127 26.029 1.00 7.78 87 SER A CA 1
ATOM 594 C C . SER A 1 87 ? -2.153 -4.437 26.238 1.00 11.65 87 SER A C 1
ATOM 595 O O . SER A 1 87 ? -2.619 -5.288 27.002 1.00 11.49 87 SER A O 1
ATOM 598 N N . VAL A 1 88 ? -0.960 -4.599 25.607 1.00 11.57 88 VAL A N 1
ATOM 599 C CA . VAL A 1 88 ? -0.192 -5.835 25.846 1.00 11.56 88 VAL A CA 1
ATOM 600 C C . VAL A 1 88 ? 0.248 -5.984 27.287 1.00 13.94 88 VAL A C 1
ATOM 601 O O . VAL A 1 88 ? 0.414 -4.991 28.009 1.00 12.31 88 VAL A O 1
ATOM 605 N N . SER A 1 89 ? 0.495 -7.239 27.704 1.00 10.28 89 SER A N 1
ATOM 606 C CA . SER A 1 89 ? 1.104 -7.508 29.006 1.00 9.08 89 SER A CA 1
ATOM 607 C C . SER A 1 89 ? 2.599 -7.534 28.682 1.00 12.39 89 SER A C 1
ATOM 608 O O . SER A 1 89 ? 3.039 -8.395 27.914 1.00 11.87 89 SER A O 1
ATOM 611 N N . LEU A 1 90 ? 3.342 -6.525 29.167 1.00 9.55 90 LEU A N 1
ATOM 612 C CA . LEU A 1 90 ? 4.754 -6.310 28.881 1.00 9.63 90 LEU A CA 1
ATOM 613 C C . LEU A 1 90 ? 5.686 -6.915 29.911 1.00 12.05 90 LEU A C 1
ATOM 614 O O . LEU A 1 90 ? 5.550 -6.641 31.114 1.00 12.63 90 LEU A O 1
ATOM 619 N N . TYR A 1 91 ? 6.666 -7.702 29.434 1.00 9.35 91 TYR A N 1
ATOM 620 C CA . TYR A 1 91 ? 7.621 -8.368 30.327 1.00 7.66 91 TYR A CA 1
ATOM 621 C C . TYR A 1 91 ? 9.028 -7.916 30.005 1.00 10.47 91 TYR A C 1
ATOM 622 O O . TYR A 1 91 ? 9.430 -7.949 28.841 1.00 10.32 91 TYR A O 1
ATOM 631 N N . ALA A 1 92 ? 9.784 -7.508 31.037 1.00 9.96 92 ALA A N 1
ATOM 632 C CA . ALA A 1 92 ? 11.159 -7.065 30.874 1.00 10.22 92 ALA A CA 1
ATOM 633 C C . ALA A 1 92 ? 12.066 -8.264 31.134 1.00 12.06 92 ALA A C 1
ATOM 634 O O . ALA A 1 92 ? 12.125 -8.755 32.259 1.00 11.64 92 ALA A O 1
ATOM 636 N N . VAL A 1 93 ? 12.812 -8.690 30.121 1.00 9.64 93 VAL A N 1
ATOM 637 C CA . VAL A 1 93 ? 13.787 -9.779 30.307 1.00 8.30 93 VAL A CA 1
ATOM 638 C C . VAL A 1 93 ? 15.169 -9.167 30.111 1.00 12.98 93 VAL A C 1
ATOM 639 O O . VAL A 1 93 ? 15.616 -8.917 28.980 1.00 11.20 93 VAL A O 1
ATOM 643 N N . LYS A 1 94 ? 15.829 -8.877 31.233 1.00 11.11 94 LYS A N 1
ATOM 644 C CA . LYS A 1 94 ? 17.132 -8.215 31.212 1.00 11.13 94 LYS A CA 1
ATOM 645 C C . LYS A 1 94 ? 18.256 -9.183 30.856 1.00 13.31 94 LYS A C 1
ATOM 646 O O . LYS A 1 94 ? 18.648 -10.011 31.675 1.00 10.93 94 LYS A O 1
ATOM 652 N N . VAL A 1 95 ? 18.801 -9.026 29.643 1.00 10.73 95 VAL A N 1
ATOM 653 C CA . VAL A 1 95 ? 19.873 -9.871 29.117 1.00 9.67 95 VAL A CA 1
ATOM 654 C C . VAL A 1 95 ? 21.114 -9.027 28.781 1.00 13.95 95 VAL A C 1
ATOM 655 O O . VAL A 1 95 ? 22.179 -9.574 28.464 1.00 12.44 95 VAL A O 1
ATOM 659 N N . LEU A 1 96 ? 20.942 -7.704 28.774 1.00 12.24 96 LEU A N 1
ATOM 660 C CA . LEU A 1 96 ? 22.025 -6.760 28.483 1.00 12.65 96 LEU A CA 1
ATOM 661 C C . LEU A 1 96 ? 22.299 -5.910 29.720 1.00 16.64 96 LEU A C 1
ATOM 662 O O . LEU A 1 96 ? 21.361 -5.569 30.448 1.00 14.49 96 LEU A O 1
ATOM 667 N N . ASN A 1 97 ? 23.587 -5.596 29.996 1.00 15.75 97 ASN A N 1
ATOM 668 C CA . ASN A 1 97 ? 23.878 -4.751 31.156 1.00 15.88 97 ASN A CA 1
ATOM 669 C C . ASN A 1 97 ? 23.682 -3.254 30.834 1.00 19.89 97 ASN A C 1
ATOM 670 O O . ASN A 1 97 ? 23.314 -2.913 29.710 1.00 18.76 97 ASN A O 1
ATOM 675 N N . SER A 1 98 ? 23.887 -2.365 31.833 1.00 17.79 98 SER A N 1
ATOM 676 C CA . SER A 1 98 ? 23.685 -0.917 31.694 1.00 18.34 98 SER A CA 1
ATOM 677 C C . SER A 1 98 ? 24.578 -0.266 30.624 1.00 21.58 98 SER A C 1
ATOM 678 O O . SER A 1 98 ? 24.283 0.838 30.169 1.00 20.21 98 SER A O 1
ATOM 681 N N . SER A 1 99 ? 25.638 -0.952 30.203 1.00 20.06 99 SER A N 1
ATOM 682 C CA . SER A 1 99 ? 26.484 -0.435 29.148 1.00 20.15 99 SER A CA 1
ATOM 683 C C . SER A 1 99 ? 25.991 -0.922 27.775 1.00 24.22 99 SER A C 1
ATOM 684 O O . SER A 1 99 ? 26.491 -0.454 26.756 1.00 22.76 99 SER A O 1
ATOM 687 N N . GLY A 1 100 ? 25.002 -1.832 27.766 1.00 19.34 100 GLY A N 1
ATOM 688 C CA . GLY A 1 100 ? 24.429 -2.386 26.537 1.00 19.33 100 GLY A CA 1
ATOM 689 C C . GLY A 1 100 ? 24.974 -3.750 26.141 1.00 23.66 100 GLY A C 1
ATOM 690 O O . GLY A 1 100 ? 24.407 -4.430 25.283 1.00 23.23 100 GLY A O 1
ATOM 691 N N . SER A 1 101 ? 26.046 -4.192 26.794 1.00 20.19 101 SER A N 1
ATOM 692 C CA . SER A 1 101 ? 26.690 -5.447 26.458 1.00 20.19 101 SER A CA 1
ATOM 693 C C . SER A 1 101 ? 26.036 -6.709 27.050 1.00 22.33 101 SER A C 1
ATOM 694 O O . SER A 1 101 ? 25.456 -6.674 28.142 1.00 21.25 101 SER A O 1
ATOM 697 N N . GLY A 1 102 ? 26.095 -7.803 26.301 1.00 18.38 102 GLY A N 1
ATOM 698 C CA . GLY A 1 102 ? 25.524 -9.076 26.731 1.00 18.84 102 GLY A CA 1
ATOM 699 C C . GLY A 1 102 ? 26.336 -10.288 26.315 1.00 24.14 102 GLY A C 1
ATOM 700 O O . GLY A 1 102 ? 27.096 -10.232 25.339 1.00 24.10 102 GLY A O 1
ATOM 701 N N . SER A 1 103 ? 26.159 -11.391 27.050 1.00 21.68 103 SER A N 1
ATOM 702 C CA . SER A 1 103 ? 26.812 -12.683 26.788 1.00 22.10 103 SER A CA 1
ATOM 703 C C . SER A 1 103 ? 25.831 -13.614 26.091 1.00 26.99 103 SER A C 1
ATOM 704 O O . SER A 1 103 ? 24.622 -13.412 26.233 1.00 25.79 103 SER A O 1
ATOM 707 N N . TYR A 1 104 ? 26.330 -14.668 25.395 1.00 24.42 104 TYR A N 1
ATOM 708 C CA . TYR A 1 104 ? 25.452 -15.662 24.761 1.00 23.83 104 TYR A CA 1
ATOM 709 C C . TYR A 1 104 ? 24.600 -16.378 25.797 1.00 26.78 104 TYR A C 1
ATOM 710 O O . TYR A 1 104 ? 23.422 -16.612 25.535 1.00 26.12 104 TYR A O 1
ATOM 719 N N . SER A 1 105 ? 25.181 -16.720 26.966 1.00 23.58 105 SER A N 1
ATOM 720 C CA . SER A 1 105 ? 24.458 -17.424 28.035 1.00 24.23 105 SER A CA 1
ATOM 721 C C . SER A 1 105 ? 23.329 -16.573 28.604 1.00 26.46 105 SER A C 1
ATOM 722 O O . SER A 1 105 ? 22.283 -17.125 28.957 1.00 24.87 105 SER A O 1
ATOM 725 N N . GLY A 1 106 ? 23.554 -15.251 28.669 1.00 20.71 106 GLY A N 1
ATOM 726 C CA . GLY A 1 106 ? 22.556 -14.295 29.138 1.00 18.81 106 GLY A CA 1
ATOM 727 C C . GLY A 1 106 ? 21.373 -14.249 28.188 1.00 18.84 106 GLY A C 1
ATOM 728 O O . GLY A 1 106 ? 20.223 -14.330 28.623 1.00 16.94 106 GLY A O 1
ATOM 729 N N . ILE A 1 107 ? 21.644 -14.140 26.873 1.00 14.64 107 ILE A N 1
ATOM 730 C CA . ILE A 1 107 ? 20.591 -14.087 25.863 1.00 15.37 107 ILE A CA 1
ATOM 731 C C . ILE A 1 107 ? 19.846 -15.431 25.798 1.00 17.39 107 ILE A C 1
ATOM 732 O O . ILE A 1 107 ? 18.618 -15.436 25.750 1.00 15.43 107 ILE A O 1
ATOM 737 N N . VAL A 1 108 ? 20.588 -16.558 25.909 1.00 13.60 108 VAL A N 1
ATOM 738 C CA . VAL A 1 108 ? 19.965 -17.887 25.922 1.00 12.75 108 VAL A CA 1
ATOM 739 C C . VAL A 1 108 ? 19.044 -18.013 27.114 1.00 14.78 108 VAL A C 1
ATOM 740 O O . VAL A 1 108 ? 17.897 -18.415 26.939 1.00 13.90 108 VAL A O 1
ATOM 744 N N . SER A 1 109 ? 19.518 -17.635 28.310 1.00 13.49 109 SER A N 1
ATOM 745 C CA . SER A 1 109 ? 18.700 -17.701 29.525 1.00 13.86 109 SER A CA 1
ATOM 746 C C . SER A 1 109 ? 17.400 -16.919 29.416 1.00 17.54 109 SER A C 1
ATOM 747 O O . SER A 1 109 ? 16.374 -17.362 29.933 1.00 16.01 109 SER A O 1
ATOM 750 N N . GLY A 1 110 ? 17.463 -15.754 28.780 1.00 15.08 110 GLY A N 1
ATOM 751 C CA . GLY A 1 110 ? 16.281 -14.921 28.584 1.00 13.44 110 GLY A CA 1
ATOM 752 C C . GLY A 1 110 ? 15.319 -15.529 27.595 1.00 14.31 110 GLY A C 1
ATOM 753 O O . GLY A 1 110 ? 14.109 -15.477 27.812 1.00 12.57 110 GLY A O 1
ATOM 754 N N . ILE A 1 111 ? 15.840 -16.073 26.480 1.00 12.38 111 ILE A N 1
ATOM 755 C CA . ILE A 1 111 ? 14.999 -16.728 25.464 1.00 11.59 111 ILE A CA 1
ATOM 756 C C . ILE A 1 111 ? 14.242 -17.894 26.122 1.00 15.21 111 ILE A C 1
ATOM 757 O O . ILE A 1 111 ? 13.020 -18.007 25.966 1.00 12.06 111 ILE A O 1
ATOM 762 N N . GLU A 1 112 ? 14.973 -18.737 26.879 1.00 13.87 112 GLU A N 1
ATOM 763 C CA . GLU A 1 112 ? 14.403 -19.885 27.577 1.00 13.59 112 GLU A CA 1
ATOM 764 C C . GLU A 1 112 ? 13.364 -19.458 28.596 1.00 15.21 112 GLU A C 1
ATOM 765 O O . GLU A 1 112 ? 12.285 -20.055 28.628 1.00 13.85 112 GLU A O 1
ATOM 771 N N . TRP A 1 113 ? 13.635 -18.385 29.353 1.00 11.87 113 TRP A N 1
ATOM 772 C CA . TRP A 1 113 ? 12.686 -17.881 30.364 1.00 11.79 113 TRP A CA 1
ATOM 773 C C . TRP A 1 113 ? 11.370 -17.490 29.653 1.00 14.48 113 TRP A C 1
ATOM 774 O O . TRP A 1 113 ? 10.286 -17.827 30.119 1.00 13.76 113 TRP A O 1
ATOM 785 N N . ALA A 1 114 ? 11.481 -16.761 28.536 1.00 10.45 114 ALA A N 1
ATOM 786 C CA . ALA A 1 114 ? 10.283 -16.314 27.800 1.00 10.20 114 ALA A CA 1
ATOM 787 C C . ALA A 1 114 ? 9.461 -17.505 27.286 1.00 14.97 114 ALA A C 1
ATOM 788 O O . ALA A 1 114 ? 8.223 -17.521 27.395 1.00 13.15 114 ALA A O 1
ATOM 790 N N . THR A 1 115 ? 10.167 -18.532 26.785 1.00 11.56 115 THR A N 1
ATOM 791 C CA . THR A 1 115 ? 9.543 -19.747 26.253 1.00 12.32 115 THR A CA 1
ATOM 792 C C . THR A 1 115 ? 8.799 -20.496 27.331 1.00 17.32 115 THR A C 1
ATOM 793 O O . THR A 1 115 ? 7.650 -20.880 27.108 1.00 19.87 115 THR A O 1
ATOM 797 N N . THR A 1 116 ? 9.448 -20.693 28.480 1.00 12.68 116 THR A N 1
ATOM 798 C CA . THR A 1 116 ? 8.926 -21.410 29.656 1.00 13.15 116 THR A CA 1
ATOM 799 C C . THR A 1 116 ? 7.801 -20.643 30.332 1.00 17.47 116 THR A C 1
ATOM 800 O O . THR A 1 116 ? 6.927 -21.264 30.949 1.00 17.16 116 THR A O 1
ATOM 804 N N . ASN A 1 117 ? 7.829 -19.301 30.256 1.00 14.05 117 ASN A N 1
ATOM 805 C CA . ASN A 1 117 ? 6.856 -18.467 30.966 1.00 13.23 117 ASN A CA 1
ATOM 806 C C . ASN A 1 117 ? 5.664 -17.980 30.180 1.00 16.51 117 ASN A C 1
ATOM 807 O O . ASN A 1 117 ? 5.041 -17.004 30.560 1.00 17.69 117 ASN A O 1
ATOM 812 N N . GLY A 1 118 ? 5.354 -18.674 29.092 1.00 11.19 118 GLY A N 1
ATOM 813 C CA . GLY A 1 118 ? 4.179 -18.412 28.278 1.00 12.01 118 GLY A CA 1
ATOM 814 C C . GLY A 1 118 ? 4.139 -17.123 27.492 1.00 15.94 118 GLY A C 1
ATOM 815 O O . GLY A 1 118 ? 3.047 -16.630 27.193 1.00 14.51 118 GLY A O 1
ATOM 816 N N . MET A 1 119 ? 5.313 -16.587 27.090 1.00 11.43 119 MET A N 1
ATOM 817 C CA . MET A 1 119 ? 5.337 -15.376 26.254 1.00 9.97 119 MET A CA 1
ATOM 818 C C . MET A 1 119 ? 4.773 -15.748 24.886 1.00 13.45 119 MET A C 1
ATOM 819 O O . MET A 1 119 ? 4.946 -16.898 24.451 1.00 14.76 119 MET A O 1
ATOM 824 N N . ASP A 1 120 ? 3.997 -14.843 24.272 1.00 9.35 120 ASP A N 1
ATOM 825 C CA . ASP A 1 120 ? 3.448 -15.054 22.936 1.00 8.85 120 ASP A CA 1
ATOM 826 C C . ASP A 1 120 ? 4.411 -14.514 21.891 1.00 10.60 120 ASP A C 1
ATOM 827 O O . ASP A 1 120 ? 4.387 -14.954 20.750 1.00 8.48 120 ASP A O 1
ATOM 832 N N . VAL A 1 121 ? 5.177 -13.460 22.265 1.00 8.11 121 VAL A N 1
ATOM 833 C CA . VAL A 1 121 ? 6.095 -12.766 21.353 1.00 8.08 121 VAL A CA 1
ATOM 834 C C . VAL A 1 121 ? 7.380 -12.480 22.103 1.00 10.62 121 VAL A C 1
ATOM 835 O O . VAL A 1 121 ? 7.336 -12.103 23.282 1.00 7.94 121 VAL A O 1
ATOM 839 N N . ILE A 1 122 ? 8.515 -12.572 21.385 1.00 9.23 122 ILE A N 1
ATOM 840 C CA . ILE A 1 122 ? 9.837 -12.208 21.897 1.00 8.32 122 ILE A CA 1
ATOM 841 C C . ILE A 1 122 ? 10.410 -11.145 20.968 1.00 12.95 122 ILE A C 1
ATOM 842 O O . ILE A 1 122 ? 10.448 -11.355 19.749 1.00 11.99 122 ILE A O 1
ATOM 847 N N . ASN A 1 123 ? 10.901 -10.024 21.552 1.00 10.55 123 ASN A N 1
ATOM 848 C CA . ASN A 1 123 ? 11.611 -9.006 20.769 1.00 8.92 123 ASN A CA 1
ATOM 849 C C . ASN A 1 123 ? 13.082 -9.021 21.178 1.00 10.11 123 ASN A C 1
ATOM 850 O O . ASN A 1 123 ? 13.395 -8.874 22.350 1.00 9.90 123 ASN A O 1
ATOM 855 N N . MET A 1 124 ? 13.979 -9.083 20.183 1.00 8.83 124 MET A N 1
ATOM 856 C CA . MET A 1 124 ? 15.415 -9.011 20.438 1.00 9.46 124 MET A CA 1
ATOM 857 C C . MET A 1 124 ? 16.052 -7.933 19.583 1.00 11.72 124 MET A C 1
ATOM 858 O O . MET A 1 124 ? 16.472 -8.210 18.467 1.00 9.75 124 MET A O 1
ATOM 863 N N . SER A 1 125 ? 16.137 -6.707 20.109 1.00 9.98 125 SER A N 1
ATOM 864 C CA . SER A 1 125 ? 16.776 -5.582 19.429 1.00 8.75 125 SER A CA 1
ATOM 865 C C . SER A 1 125 ? 18.280 -5.614 19.720 1.00 13.11 125 SER A C 1
ATOM 866 O O . SER A 1 125 ? 18.866 -4.691 20.292 1.00 12.04 125 SER A O 1
ATOM 869 N N . LEU A 1 126 ? 18.908 -6.701 19.305 1.00 9.89 126 LEU A N 1
ATOM 870 C CA . LEU A 1 126 ? 20.309 -6.957 19.629 1.00 10.50 126 LEU A CA 1
ATOM 871 C C . LEU A 1 126 ? 20.866 -7.953 18.658 1.00 16.37 126 LEU A C 1
ATOM 872 O O . LEU A 1 126 ? 20.116 -8.725 18.031 1.00 14.35 126 LEU A O 1
ATOM 877 N N . GLY A 1 127 ? 22.183 -7.977 18.562 1.00 14.56 127 GLY A N 1
ATOM 878 C CA . GLY A 1 127 ? 22.802 -8.937 17.671 1.00 15.05 127 GLY A CA 1
ATOM 879 C C . GLY A 1 127 ? 24.306 -9.020 17.776 1.00 22.13 127 GLY A C 1
ATOM 880 O O . GLY A 1 127 ? 24.939 -8.287 18.546 1.00 21.63 127 GLY A O 1
ATOM 881 N N . GLY A 1 128 ? 24.842 -9.961 17.013 1.00 21.27 128 GLY A N 1
ATOM 882 C CA . GLY A 1 128 ? 26.266 -10.236 16.890 1.00 21.93 128 GLY A CA 1
ATOM 883 C C . GLY A 1 128 ? 26.551 -10.743 15.494 1.00 27.97 128 GLY A C 1
ATOM 884 O O . GLY A 1 128 ? 25.619 -11.131 14.776 1.00 26.86 128 GLY A O 1
ATOM 885 N N . ALA A 1 129 ? 27.841 -10.719 15.090 1.00 25.58 129 ALA A N 1
ATOM 886 C CA . ALA A 1 129 ? 28.274 -11.180 13.771 1.00 26.44 129 ALA A CA 1
ATOM 887 C C . ALA A 1 129 ? 28.057 -12.677 13.628 1.00 30.74 129 ALA A C 1
ATOM 888 O O . ALA A 1 129 ? 27.699 -13.138 12.544 1.00 31.47 129 ALA A O 1
ATOM 890 N N . SER A 1 130 ? 28.228 -13.413 14.732 1.00 27.00 130 SER A N 1
ATOM 891 C CA . SER A 1 130 ? 28.033 -14.854 14.805 1.00 27.48 130 SER A CA 1
ATOM 892 C C . SER A 1 130 ? 27.044 -15.226 15.917 1.00 30.27 130 SER A C 1
ATOM 893 O O . SER A 1 130 ? 26.886 -14.494 16.899 1.00 29.02 130 SER A O 1
ATOM 896 N N . GLY A 1 131 ? 26.388 -16.364 15.742 1.00 26.68 131 GLY A N 1
ATOM 897 C CA . GLY A 1 131 ? 25.486 -16.893 16.747 1.00 25.88 131 GLY A CA 1
ATOM 898 C C . GLY A 1 131 ? 26.216 -17.923 17.571 1.00 27.19 131 GLY A C 1
ATOM 899 O O . GLY A 1 131 ? 27.429 -17.818 17.767 1.00 25.30 131 GLY A O 1
ATOM 900 N N . SER A 1 132 ? 25.493 -18.943 18.033 1.00 24.26 132 SER A N 1
ATOM 901 C CA . SER A 1 132 ? 26.043 -20.054 18.805 1.00 23.38 132 SER A CA 1
ATOM 902 C C . SER A 1 132 ? 25.051 -21.198 18.758 1.00 27.24 132 SER A C 1
ATOM 903 O O . SER A 1 132 ? 23.863 -20.961 18.506 1.00 25.06 132 SER A O 1
ATOM 906 N N . THR A 1 133 ? 25.526 -22.433 19.043 1.00 23.28 133 THR A N 1
ATOM 907 C CA . THR A 1 133 ? 24.688 -23.637 19.040 1.00 22.29 133 THR A CA 1
ATOM 908 C C . THR A 1 133 ? 23.545 -23.506 20.055 1.00 23.58 133 THR A C 1
ATOM 909 O O . THR A 1 133 ? 22.402 -23.819 19.723 1.00 21.21 133 THR A O 1
ATOM 913 N N . ALA A 1 134 ? 23.855 -22.996 21.260 1.00 20.10 134 ALA A N 1
ATOM 914 C CA . ALA A 1 134 ? 22.858 -22.804 22.324 1.00 20.46 134 ALA A CA 1
ATOM 915 C C . ALA A 1 134 ? 21.821 -21.734 21.952 1.00 22.63 134 ALA A C 1
ATOM 916 O O . ALA A 1 134 ? 20.643 -21.892 22.291 1.00 21.23 134 ALA A O 1
ATOM 918 N N . MET A 1 135 ? 22.245 -20.660 21.237 1.00 18.24 135 MET A N 1
ATOM 919 C CA . MET A 1 135 ? 21.302 -19.617 20.819 1.00 17.90 135 MET A CA 1
ATOM 920 C C . MET A 1 135 ? 20.356 -20.142 19.748 1.00 18.00 135 MET A C 1
ATOM 921 O O . MET A 1 135 ? 19.158 -19.850 19.798 1.00 16.97 135 MET A O 1
ATOM 926 N N . LYS A 1 136 ? 20.894 -20.875 18.759 1.00 15.62 136 LYS A N 1
ATOM 927 C CA . LYS A 1 136 ? 20.073 -21.450 17.694 1.00 15.57 136 LYS A CA 1
ATOM 928 C C . LYS A 1 136 ? 19.055 -22.413 18.318 1.00 17.36 136 LYS A C 1
ATOM 929 O O . LYS A 1 136 ? 17.876 -22.342 17.982 1.00 16.33 136 LYS A O 1
ATOM 935 N N . GLN A 1 137 ? 19.498 -23.264 19.262 1.00 15.19 137 GLN A N 1
ATOM 936 C CA . GLN A 1 137 ? 18.597 -24.208 19.947 1.00 14.90 137 GLN A CA 1
ATOM 937 C C . GLN A 1 137 ? 17.492 -23.439 20.676 1.00 18.75 137 GLN A C 1
ATOM 938 O O . GLN A 1 137 ? 16.305 -23.783 20.525 1.00 16.63 137 GLN A O 1
ATOM 944 N N . ALA A 1 138 ? 17.879 -22.341 21.407 1.00 14.84 138 ALA A N 1
ATOM 945 C CA . ALA A 1 138 ? 16.927 -21.534 22.184 1.00 14.38 138 ALA A CA 1
ATOM 946 C C . ALA A 1 138 ? 15.833 -20.918 21.314 1.00 17.37 138 ALA A C 1
ATOM 947 O O . ALA A 1 138 ? 14.661 -21.033 21.690 1.00 16.45 138 ALA A O 1
ATOM 949 N N . VAL A 1 139 ? 16.201 -20.247 20.174 1.00 14.35 139 VAL A N 1
ATOM 950 C CA . VAL A 1 139 ? 15.211 -19.654 19.246 1.00 13.82 139 VAL A CA 1
ATOM 951 C C . VAL A 1 139 ? 14.364 -20.750 18.536 1.00 18.08 139 VAL A C 1
ATOM 952 O O . VAL A 1 139 ? 13.178 -20.535 18.303 1.00 14.90 139 VAL A O 1
ATOM 956 N N . ASP A 1 140 ? 14.982 -21.898 18.171 1.00 16.44 140 ASP A N 1
ATOM 957 C CA . ASP A 1 140 ? 14.254 -23.013 17.537 1.00 16.16 140 ASP A CA 1
ATOM 958 C C . ASP A 1 140 ? 13.191 -23.545 18.501 1.00 16.90 140 ASP A C 1
ATOM 959 O O . ASP A 1 140 ? 12.048 -23.733 18.089 1.00 16.49 140 ASP A O 1
ATOM 964 N N . ASN A 1 141 ? 13.551 -23.736 19.785 1.00 13.94 141 ASN A N 1
ATOM 965 C CA . ASN A 1 141 ? 12.614 -24.182 20.826 1.00 13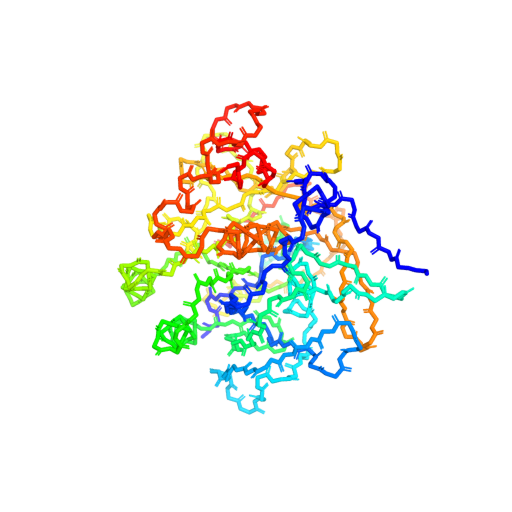.77 141 ASN A CA 1
ATOM 966 C C . ASN A 1 141 ? 11.487 -23.186 21.055 1.00 16.54 141 ASN A C 1
ATOM 967 O O . ASN A 1 141 ? 10.338 -23.586 21.162 1.00 15.43 141 ASN A O 1
ATOM 972 N N . ALA A 1 142 ? 11.818 -21.879 21.116 1.00 12.43 142 ALA A N 1
ATOM 973 C CA . ALA A 1 142 ? 10.827 -20.820 21.321 1.00 11.52 142 ALA A CA 1
ATOM 974 C C . ALA A 1 142 ? 9.791 -20.831 20.201 1.00 16.09 142 ALA A C 1
ATOM 975 O O . ALA A 1 142 ? 8.590 -20.887 20.481 1.00 14.30 142 ALA A O 1
ATOM 977 N N . TYR A 1 143 ? 10.259 -20.833 18.939 1.00 12.91 143 TYR A N 1
ATOM 978 C CA . TYR A 1 143 ? 9.398 -20.849 17.754 1.00 13.05 143 TYR A CA 1
ATOM 979 C C . TYR A 1 143 ? 8.579 -22.151 17.655 1.00 19.16 143 TYR A C 1
ATOM 980 O O . TYR A 1 143 ? 7.401 -22.100 17.314 1.00 18.62 143 TYR A O 1
ATOM 989 N N . ALA A 1 144 ? 9.201 -23.295 17.967 1.00 15.95 144 ALA A N 1
ATOM 990 C CA . ALA A 1 144 ? 8.511 -24.592 17.930 1.00 15.11 144 ALA A CA 1
ATOM 991 C C . ALA A 1 144 ? 7.393 -24.635 18.989 1.00 19.77 144 ALA A C 1
ATOM 992 O O . ALA A 1 144 ? 6.324 -25.167 18.704 1.00 19.79 144 ALA A O 1
ATOM 994 N N . ARG A 1 145 ? 7.623 -24.030 20.169 1.00 16.98 145 ARG A N 1
ATOM 995 C CA . ARG A 1 145 ? 6.641 -23.921 21.256 1.00 17.26 145 ARG A CA 1
ATOM 996 C C . ARG A 1 145 ? 5.453 -23.032 20.837 1.00 23.32 145 ARG A C 1
ATOM 997 O O . ARG A 1 145 ? 4.363 -23.180 21.374 1.00 25.77 145 ARG A O 1
ATOM 1005 N N . GLY A 1 146 ? 5.670 -22.134 19.888 1.00 18.76 146 GLY A N 1
ATOM 1006 C CA . GLY A 1 146 ? 4.621 -21.268 19.377 1.00 17.44 146 GLY A CA 1
ATOM 1007 C C . GLY A 1 146 ? 4.817 -19.807 19.709 1.00 18.32 146 GLY A C 1
ATOM 1008 O O . GLY A 1 146 ? 3.842 -19.058 19.782 1.00 18.02 146 GLY A O 1
ATOM 1009 N N . VAL A 1 147 ? 6.077 -19.395 19.924 1.00 14.28 147 VAL A N 1
ATOM 1010 C CA . VAL A 1 147 ? 6.397 -17.977 20.187 1.00 11.56 147 VAL A CA 1
ATOM 1011 C C . VAL A 1 147 ? 6.759 -17.295 18.864 1.00 12.76 147 VAL A C 1
ATOM 1012 O O . VAL A 1 147 ? 7.567 -17.838 18.100 1.00 12.60 147 VAL A O 1
ATOM 1016 N N . VAL A 1 148 ? 6.227 -16.067 18.628 1.00 9.76 148 VAL A N 1
ATOM 1017 C CA . VAL A 1 148 ? 6.595 -15.271 17.454 1.00 9.11 148 VAL A CA 1
ATOM 1018 C C . VAL A 1 148 ? 7.941 -14.604 17.888 1.00 13.26 148 VAL A C 1
ATOM 1019 O O . VAL A 1 148 ? 7.957 -13.796 18.817 1.00 11.75 148 VAL A O 1
ATOM 1023 N N . VAL A 1 149 ? 9.047 -15.007 17.265 1.00 9.25 149 VAL A N 1
ATOM 1024 C CA . VAL A 1 149 ? 10.377 -14.500 17.609 1.00 9.16 149 VAL A CA 1
ATOM 1025 C C . VAL A 1 149 ? 10.806 -13.461 16.584 1.00 12.96 149 VAL A C 1
ATOM 1026 O O . VAL A 1 149 ? 10.903 -13.760 15.391 1.00 11.40 149 VAL A O 1
ATOM 1030 N N . VAL A 1 150 ? 11.041 -12.210 17.065 1.00 12.01 150 VAL A N 1
ATOM 1031 C CA . VAL A 1 150 ? 11.369 -11.033 16.247 1.00 10.94 150 VAL A CA 1
ATOM 1032 C C . VAL A 1 150 ? 12.738 -10.464 16.643 1.00 13.87 150 VAL A C 1
ATOM 1033 O O . VAL A 1 150 ? 13.032 -10.363 17.844 1.00 11.51 150 VAL A O 1
ATOM 1037 N N . ALA A 1 151 ? 13.587 -10.103 15.637 1.00 10.42 151 ALA A N 1
ATOM 1038 C CA . ALA A 1 151 ? 14.886 -9.478 15.934 1.00 8.17 151 ALA A CA 1
ATOM 1039 C C . ALA A 1 151 ? 15.274 -8.427 14.916 1.00 12.83 151 ALA A C 1
ATOM 1040 O O . ALA A 1 151 ? 14.876 -8.495 13.749 1.00 10.86 151 ALA A O 1
ATOM 1042 N N . ALA A 1 152 ? 16.100 -7.459 15.359 1.00 9.24 152 ALA A N 1
ATOM 1043 C CA . ALA A 1 152 ? 16.632 -6.417 14.499 1.00 7.67 152 ALA A CA 1
ATOM 1044 C C . ALA A 1 152 ? 17.583 -7.116 13.507 1.00 11.28 152 ALA A C 1
ATOM 1045 O O . ALA A 1 152 ? 18.367 -7.948 13.928 1.00 12.29 152 ALA A O 1
ATOM 1047 N N . ALA A 1 153 ? 17.507 -6.791 12.201 1.00 11.28 153 ALA A N 1
ATOM 1048 C CA . ALA A 1 153 ? 18.349 -7.444 11.187 1.00 11.77 153 ALA A CA 1
ATOM 1049 C C . ALA A 1 153 ? 19.831 -7.140 11.356 1.00 17.25 153 ALA A C 1
ATOM 1050 O O . ALA A 1 153 ? 20.673 -7.989 11.056 1.00 17.80 153 ALA A O 1
ATOM 1052 N N . GLY A 1 154 ? 20.129 -5.923 11.805 1.00 14.39 154 GLY A N 1
ATOM 1053 C CA . GLY A 1 154 ? 21.494 -5.424 11.892 1.00 14.70 154 GLY A CA 1
ATOM 1054 C C . GLY A 1 154 ? 21.618 -4.040 11.275 1.00 15.61 154 GLY A C 1
ATOM 1055 O O . GLY A 1 154 ? 20.736 -3.602 10.512 1.00 13.96 154 GLY A O 1
ATOM 1056 N N . ASN A 1 155 ? 22.708 -3.318 11.633 1.00 12.64 155 ASN A N 1
ATOM 1057 C CA . ASN A 1 155 ? 22.948 -1.956 11.167 1.00 13.26 155 ASN A CA 1
ATOM 1058 C C . ASN A 1 155 ? 24.226 -1.855 10.351 1.00 18.05 155 ASN A C 1
ATOM 1059 O O . ASN A 1 155 ? 24.859 -0.802 10.341 1.00 17.04 155 ASN A O 1
ATOM 1064 N N . SER A 1 156 ? 24.579 -2.925 9.636 1.00 15.88 156 SER A N 1
ATOM 1065 C CA . SER A 1 156 ? 25.836 -2.962 8.901 1.00 17.17 156 SER A CA 1
ATOM 1066 C C . SER A 1 156 ? 25.770 -2.456 7.442 1.00 23.41 156 SER A C 1
ATOM 1067 O O . SER A 1 156 ? 26.796 -2.403 6.766 1.00 22.66 156 SER A O 1
ATOM 1070 N N . GLY A 1 157 ? 24.586 -2.017 7.019 1.00 22.03 157 GLY A N 1
ATOM 1071 C CA . GLY A 1 157 ? 24.348 -1.455 5.695 1.00 22.74 157 GLY A CA 1
ATOM 1072 C C . GLY A 1 157 ? 24.576 -2.445 4.574 1.00 27.24 157 GLY A C 1
ATOM 1073 O O . GLY A 1 157 ? 24.454 -3.655 4.777 1.00 24.95 157 GLY A O 1
ATOM 1074 N N . SER A 1 158 ? 24.942 -1.923 3.391 1.00 26.91 158 SER A N 1
ATOM 1075 C CA . SER A 1 158 ? 25.200 -2.720 2.195 1.00 28.19 158 SER A CA 1
ATOM 1076 C C . SER A 1 158 ? 26.617 -2.509 1.663 1.00 34.91 158 SER A C 1
ATOM 1077 O O . SER A 1 158 ? 27.172 -1.408 1.763 1.00 34.56 158 SER A O 1
ATOM 1080 N N . SER A 1 159 ? 27.201 -3.584 1.121 1.00 33.42 159 SER A N 1
ATOM 1081 C CA . SER A 1 159 ? 28.536 -3.589 0.546 1.00 34.57 159 SER A CA 1
ATOM 1082 C C . SER A 1 159 ? 28.506 -4.540 -0.646 1.00 40.51 159 SER A C 1
ATOM 1083 O O . SER A 1 159 ? 28.945 -5.690 -0.553 1.00 40.71 159 SER A O 1
ATOM 1086 N N . GLY A 1 160 ? 27.932 -4.048 -1.743 1.00 37.34 160 GLY A N 1
ATOM 1087 C CA . GLY A 1 160 ? 27.763 -4.806 -2.970 1.00 37.40 160 GLY A CA 1
ATOM 1088 C C . GLY A 1 160 ? 26.718 -5.895 -2.828 1.00 41.02 160 GLY A C 1
ATOM 1089 O O . GLY A 1 160 ? 25.526 -5.609 -2.668 1.00 41.29 160 GLY A O 1
ATOM 1090 N N . ASN A 1 161 ? 27.173 -7.155 -2.871 1.00 36.15 161 ASN A N 1
ATOM 1091 C CA . ASN A 1 161 ? 26.314 -8.337 -2.789 1.00 35.20 161 ASN A CA 1
ATOM 1092 C C . ASN A 1 161 ? 26.488 -9.065 -1.459 1.00 35.23 161 ASN A C 1
ATOM 1093 O O . ASN A 1 161 ? 25.868 -10.111 -1.248 1.00 34.62 161 ASN A O 1
ATOM 1098 N N . THR A 1 162 ? 27.307 -8.496 -0.554 1.00 29.60 162 THR A N 1
ATOM 1099 C CA . THR A 1 162 ? 27.593 -9.062 0.775 1.00 29.24 162 THR A CA 1
ATOM 1100 C C . THR A 1 162 ? 26.339 -9.101 1.656 1.00 30.37 162 THR A C 1
ATOM 1101 O O . THR A 1 162 ? 25.603 -8.116 1.746 1.00 29.40 162 THR A O 1
ATOM 1105 N N . ASN A 1 163 ? 26.103 -10.247 2.294 1.00 26.87 163 ASN A N 1
ATOM 1106 C CA . ASN A 1 163 ? 24.999 -10.425 3.244 1.00 25.69 163 ASN A CA 1
ATOM 1107 C C . ASN A 1 163 ? 25.501 -9.854 4.573 1.00 26.18 163 ASN A C 1
ATOM 1108 O O . ASN A 1 163 ? 26.550 -10.282 5.066 1.00 27.63 163 ASN A O 1
ATOM 1113 N N . THR A 1 164 ? 24.796 -8.862 5.124 1.00 19.89 164 THR A N 1
ATOM 1114 C CA . THR A 1 164 ? 25.226 -8.20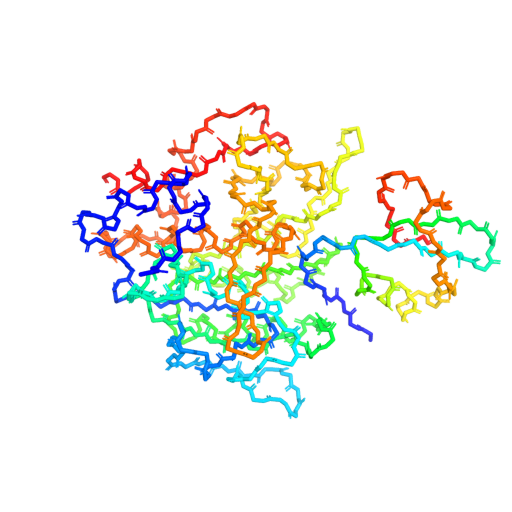9 6.374 1.00 19.43 164 THR A CA 1
ATOM 1115 C C . THR A 1 164 ? 24.290 -8.491 7.571 1.00 22.21 164 THR A C 1
ATOM 1116 O O . THR A 1 164 ? 24.380 -7.798 8.586 1.00 21.38 164 THR A O 1
ATOM 1120 N N . ILE A 1 165 ? 23.402 -9.494 7.452 1.00 20.12 165 ILE A N 1
ATOM 1121 C CA . ILE A 1 165 ? 22.463 -9.859 8.528 1.00 19.37 165 ILE A CA 1
ATOM 1122 C C . ILE A 1 165 ? 23.249 -10.544 9.634 1.00 20.70 165 ILE A C 1
ATOM 1123 O O . ILE A 1 165 ? 24.072 -11.415 9.367 1.00 20.26 165 ILE A O 1
ATOM 1128 N N . GLY A 1 166 ? 22.991 -10.144 10.867 1.00 17.25 166 GLY A N 1
ATOM 1129 C CA . GLY A 1 166 ? 23.637 -10.755 12.022 1.00 17.33 166 GLY A CA 1
ATOM 1130 C C . GLY A 1 166 ? 22.722 -11.757 12.690 1.00 19.32 166 GLY A C 1
ATOM 1131 O O . GLY A 1 166 ? 21.614 -12.005 12.205 1.00 18.88 166 GLY A O 1
ATOM 1132 N N . TYR A 1 167 ? 23.159 -12.281 13.842 1.00 15.40 167 TYR A N 1
ATOM 1133 C CA . TYR A 1 167 ? 22.422 -13.256 14.644 1.00 15.07 167 TYR A CA 1
ATOM 1134 C C . TYR A 1 167 ? 21.892 -12.575 15.915 1.00 17.06 167 TYR A C 1
ATOM 1135 O O . TYR A 1 167 ? 22.563 -11.669 16.421 1.00 15.26 167 TYR A O 1
ATOM 1144 N N . PRO A 1 168 ? 20.704 -12.951 16.440 1.00 12.73 168 PRO A N 1
ATOM 1145 C CA . PRO A 1 168 ? 19.834 -14.088 16.045 1.00 13.05 168 PRO A CA 1
ATOM 1146 C C . PRO A 1 168 ? 18.948 -13.893 14.816 1.00 15.50 168 PRO A C 1
ATOM 1147 O O . PRO A 1 168 ? 18.300 -14.860 14.408 1.00 13.62 168 PRO A O 1
ATOM 1151 N N . ALA A 1 169 ? 18.888 -12.669 14.245 1.00 12.54 169 ALA A N 1
ATOM 1152 C CA . ALA A 1 169 ? 18.021 -12.349 13.105 1.00 13.54 169 ALA A CA 1
ATOM 1153 C C . ALA A 1 169 ? 18.184 -13.341 11.928 1.00 17.42 169 ALA A C 1
ATOM 1154 O O . ALA A 1 169 ? 17.196 -13.769 11.355 1.00 16.17 169 ALA A O 1
ATOM 1156 N N . LYS A 1 170 ? 19.423 -13.777 11.661 1.00 15.69 170 LYS A N 1
ATOM 1157 C CA . LYS A 1 170 ? 19.753 -14.711 10.583 1.00 14.57 170 LYS A CA 1
ATOM 1158 C C . LYS A 1 170 ? 19.156 -16.107 10.753 1.00 18.18 170 LYS A C 1
ATOM 1159 O O . LYS A 1 170 ? 19.105 -16.843 9.770 1.00 17.64 170 LYS A O 1
ATOM 1165 N N . TYR A 1 171 ? 18.726 -16.486 11.973 1.00 14.25 171 TYR A N 1
ATOM 1166 C CA . TYR A 1 171 ? 18.138 -17.802 12.189 1.00 14.53 171 TYR A CA 1
ATOM 1167 C C . TYR A 1 171 ? 16.770 -17.934 11.543 1.00 18.58 171 TYR A C 1
ATOM 1168 O O . TYR A 1 171 ? 15.953 -17.021 11.624 1.00 17.64 171 TYR A O 1
ATOM 1177 N N . ASP A 1 172 ? 16.517 -19.095 10.925 1.00 17.29 172 ASP A N 1
ATOM 1178 C CA . ASP A 1 172 ? 15.239 -19.392 10.286 1.00 17.20 172 ASP A CA 1
ATOM 1179 C C . ASP A 1 172 ? 14.055 -19.209 11.232 1.00 18.46 172 ASP A C 1
ATOM 1180 O O . ASP A 1 172 ? 12.997 -18.774 10.789 1.00 18.63 172 ASP A O 1
ATOM 1185 N N . SER A 1 173 ? 14.235 -19.517 12.528 1.00 13.51 173 SER A N 1
ATOM 1186 C CA . SER A 1 173 ? 13.148 -19.402 13.520 1.00 13.63 173 SER A CA 1
ATOM 1187 C C . SER A 1 173 ? 12.819 -17.967 13.912 1.00 17.24 173 SER A C 1
ATOM 1188 O O . SER A 1 173 ? 11.882 -17.751 14.683 1.00 17.27 173 SER A O 1
ATOM 1191 N N . VAL A 1 174 ? 13.617 -16.993 13.428 1.00 13.36 174 VAL A N 1
ATOM 1192 C CA . VAL A 1 174 ? 13.478 -15.588 13.813 1.00 11.92 174 VAL A CA 1
ATOM 1193 C C . VAL A 1 174 ? 13.101 -14.673 12.654 1.00 14.32 174 VAL A C 1
ATOM 1194 O O . VAL A 1 174 ? 13.655 -14.802 11.573 1.00 14.60 174 VAL A O 1
ATOM 1198 N N . ILE A 1 175 ? 12.184 -13.717 12.890 1.00 11.22 175 ILE A N 1
ATOM 1199 C CA . ILE A 1 175 ? 11.859 -12.736 11.871 1.00 10.73 175 ILE A CA 1
ATOM 1200 C C . ILE A 1 175 ? 12.969 -11.648 11.886 1.00 14.20 175 ILE A C 1
ATOM 1201 O O . ILE A 1 175 ? 13.090 -10.924 12.884 1.00 11.63 175 ILE A O 1
ATOM 1206 N N . ALA A 1 176 ? 13.739 -11.526 10.783 1.00 12.42 176 ALA A N 1
ATOM 1207 C CA . ALA A 1 176 ? 14.781 -10.474 10.649 1.00 12.61 176 ALA A CA 1
ATOM 1208 C C . ALA A 1 176 ? 14.112 -9.181 10.159 1.00 16.41 176 ALA A C 1
ATOM 1209 O O . ALA A 1 176 ? 13.495 -9.141 9.083 1.00 17.16 176 ALA A O 1
ATOM 1211 N N . VAL A 1 177 ? 14.222 -8.112 10.948 1.00 10.97 177 VAL A N 1
ATOM 1212 C CA . VAL A 1 177 ? 13.535 -6.861 10.616 1.00 9.38 177 VAL A CA 1
ATOM 1213 C C . VAL A 1 177 ? 14.518 -5.745 10.225 1.00 13.80 177 VAL A C 1
ATOM 1214 O O . VAL A 1 177 ? 15.368 -5.377 11.030 1.00 11.72 177 VAL A O 1
ATOM 1218 N N . GLY A 1 178 ? 14.353 -5.207 9.022 1.00 12.59 178 GLY A N 1
ATOM 1219 C CA . GLY A 1 178 ? 15.154 -4.089 8.534 1.00 12.81 178 GLY A CA 1
ATOM 1220 C C . GLY A 1 178 ? 14.466 -2.770 8.820 1.00 14.88 178 GLY A C 1
ATOM 1221 O O . GLY A 1 178 ? 13.327 -2.756 9.297 1.00 12.94 178 GLY A O 1
ATOM 1222 N N . ALA A 1 179 ? 15.153 -1.634 8.543 1.00 13.49 179 ALA A N 1
ATOM 1223 C CA . ALA A 1 179 ? 14.624 -0.309 8.872 1.00 13.27 179 ALA A CA 1
ATOM 1224 C C . ALA A 1 179 ? 14.332 0.606 7.689 1.00 16.12 179 ALA A C 1
ATOM 1225 O O . ALA A 1 179 ? 15.162 0.729 6.766 1.00 14.52 179 ALA A O 1
ATOM 1227 N N . VAL A 1 180 ? 13.202 1.313 7.788 1.00 12.57 180 VAL A N 1
ATOM 1228 C CA . VAL A 1 180 ? 12.756 2.351 6.864 1.00 13.18 180 VAL A CA 1
ATOM 1229 C C . VAL A 1 180 ? 12.592 3.667 7.621 1.00 17.69 180 VAL A C 1
ATOM 1230 O O . VAL A 1 180 ? 12.457 3.670 8.852 1.00 17.77 180 VAL A O 1
ATOM 1234 N N . ASP A 1 181 ? 12.565 4.784 6.884 1.00 14.93 181 ASP A N 1
ATOM 1235 C CA . ASP A 1 181 ? 12.325 6.094 7.485 1.00 15.53 181 ASP A CA 1
ATOM 1236 C C . ASP A 1 181 ? 10.857 6.508 7.309 1.00 20.35 181 ASP A C 1
ATOM 1237 O O . ASP A 1 181 ? 10.017 5.697 6.891 1.00 20.39 181 ASP A O 1
ATOM 1242 N N . SER A 1 182 ? 10.544 7.776 7.608 1.00 17.10 182 SER A N 1
ATOM 1243 C CA . SER A 1 182 ? 9.183 8.285 7.533 1.00 17.42 182 SER A CA 1
ATOM 1244 C C . SER A 1 182 ? 8.636 8.406 6.111 1.00 21.43 182 SER A C 1
ATOM 1245 O O . SER A 1 182 ? 7.431 8.540 5.942 1.00 20.35 182 SER A O 1
ATOM 1248 N N . ASN A 1 183 ? 9.511 8.329 5.102 1.00 21.13 183 ASN A N 1
ATOM 1249 C CA . ASN A 1 183 ? 9.086 8.375 3.695 1.00 21.50 183 ASN A CA 1
ATOM 1250 C C . ASN A 1 183 ? 9.063 6.951 3.130 1.00 25.40 183 ASN A C 1
ATOM 1251 O O . ASN A 1 183 ? 9.020 6.782 1.918 1.00 24.90 183 ASN A O 1
ATOM 1256 N N . SER A 1 184 ? 9.142 5.922 4.008 1.00 21.41 184 SER A N 1
ATOM 1257 C CA . SER A 1 184 ? 9.164 4.489 3.655 1.00 20.50 184 SER A CA 1
ATOM 1258 C C . SER A 1 184 ? 10.371 4.108 2.792 1.00 23.25 184 SER A C 1
ATOM 1259 O O . SER A 1 184 ? 10.321 3.114 2.070 1.00 22.51 184 SER A O 1
ATOM 1262 N N . ASN A 1 185 ? 11.475 4.871 2.897 1.00 19.62 185 ASN A N 1
ATOM 1263 C CA . ASN A 1 185 ? 12.700 4.543 2.183 1.00 19.67 185 ASN A CA 1
ATOM 1264 C C . ASN A 1 185 ? 13.612 3.789 3.112 1.00 23.67 185 ASN A C 1
ATOM 1265 O O . ASN A 1 185 ? 13.624 4.090 4.305 1.00 24.19 185 ASN A O 1
ATOM 1270 N N . ARG A 1 186 ? 14.353 2.800 2.592 1.00 18.11 186 ARG A N 1
ATOM 1271 C CA . ARG A 1 186 ? 15.315 2.027 3.370 1.00 17.53 186 ARG A CA 1
ATOM 1272 C C . ARG A 1 186 ? 16.343 2.976 4.018 1.00 20.31 186 ARG A C 1
ATOM 1273 O O . ARG A 1 186 ? 16.873 3.856 3.340 1.00 19.23 186 ARG A O 1
ATOM 1281 N N . ALA A 1 187 ? 16.658 2.753 5.311 1.00 15.55 187 ALA A N 1
ATOM 1282 C CA . ALA A 1 187 ? 17.696 3.505 6.021 1.00 16.04 187 ALA A CA 1
ATOM 1283 C C . ALA A 1 187 ? 19.025 2.946 5.506 1.00 21.05 187 ALA A C 1
ATOM 1284 O O . ALA A 1 187 ? 19.128 1.733 5.359 1.00 20.43 187 ALA A O 1
ATOM 1286 N N . SER A 1 188 ? 20.054 3.803 5.247 1.00 18.53 188 SER A N 1
ATOM 1287 C CA . SER A 1 188 ? 21.336 3.315 4.706 1.00 18.61 188 SER A CA 1
ATOM 1288 C C . SER A 1 188 ? 22.023 2.316 5.591 1.00 20.26 188 SER A C 1
ATOM 1289 O O . SER A 1 188 ? 22.721 1.433 5.088 1.00 20.88 188 SER A O 1
ATOM 1292 N N . PHE A 1 189 ? 21.832 2.443 6.915 1.00 14.29 189 PHE A N 1
ATOM 1293 C CA . PHE A 1 189 ? 22.462 1.517 7.842 1.00 14.26 189 PHE A CA 1
ATOM 1294 C C . PHE A 1 189 ? 21.791 0.133 7.882 1.00 16.05 189 PHE A C 1
ATOM 1295 O O . PHE A 1 189 ? 22.393 -0.792 8.390 1.00 17.15 189 PHE A O 1
ATOM 1303 N N . SER A 1 190 ? 20.549 0.000 7.374 1.00 14.83 190 SER A N 1
ATOM 1304 C CA . SER A 1 190 ? 19.792 -1.244 7.457 1.00 13.75 190 SER A CA 1
ATOM 1305 C C . SER A 1 190 ? 20.504 -2.412 6.788 1.00 18.56 190 SER A C 1
ATOM 1306 O O . SER A 1 190 ? 20.887 -2.284 5.625 1.00 19.80 190 SER A O 1
ATOM 1309 N N . SER A 1 191 ? 20.757 -3.498 7.533 1.00 13.14 191 SER A N 1
ATOM 1310 C CA . SER A 1 191 ? 21.428 -4.692 6.990 1.00 13.41 191 SER A CA 1
ATOM 1311 C C . SER A 1 191 ? 20.602 -5.337 5.844 1.00 17.71 191 SER A C 1
ATOM 1312 O O . SER A 1 191 ? 19.382 -5.148 5.753 1.00 16.13 191 SER A O 1
ATOM 1315 N N . VAL A 1 192 ? 21.308 -6.015 4.937 1.00 16.71 192 VAL A N 1
ATOM 1316 C CA . VAL A 1 192 ? 20.767 -6.641 3.725 1.00 15.89 192 VAL A CA 1
ATOM 1317 C C . VAL A 1 192 ? 21.156 -8.129 3.669 1.00 21.65 192 VAL A C 1
ATOM 1318 O O . VAL A 1 192 ? 22.141 -8.553 4.291 1.00 22.48 192 VAL A O 1
ATOM 1322 N N . GLY A 1 193 ? 20.400 -8.906 2.911 1.00 19.28 193 GLY A N 1
ATOM 1323 C CA . GLY A 1 193 ? 20.703 -10.326 2.767 1.00 19.32 193 GLY A CA 1
ATOM 1324 C C . GLY A 1 193 ? 19.477 -11.154 2.499 1.00 22.07 193 GLY A C 1
ATOM 1325 O O . GLY A 1 193 ? 18.356 -10.650 2.576 1.00 21.84 193 GLY A O 1
ATOM 1326 N N . ALA A 1 194 ? 19.687 -12.432 2.206 1.00 20.35 194 ALA A N 1
ATOM 1327 C CA . ALA A 1 194 ? 18.599 -13.368 1.909 1.00 20.90 194 ALA A CA 1
ATOM 1328 C C . ALA A 1 194 ? 17.637 -13.533 3.089 1.00 23.94 194 ALA A C 1
ATOM 1329 O O . ALA A 1 194 ? 16.430 -13.591 2.867 1.00 23.77 194 ALA A O 1
ATOM 1331 N N . GLU A 1 195 ? 18.160 -13.510 4.333 1.00 19.35 195 GLU A N 1
ATOM 1332 C CA . GLU A 1 195 ? 17.336 -13.662 5.544 1.00 18.02 195 GLU A CA 1
ATOM 1333 C C . GLU A 1 195 ? 16.466 -12.455 5.906 1.00 20.47 195 GLU A C 1
ATOM 1334 O O . GLU A 1 195 ? 15.557 -12.598 6.749 1.00 20.22 195 GLU A O 1
ATOM 1340 N N . LEU A 1 196 ? 16.694 -11.280 5.263 1.00 16.59 196 LEU A N 1
ATOM 1341 C CA . LEU A 1 196 ? 15.884 -10.095 5.535 1.00 16.76 196 LEU A CA 1
ATOM 1342 C C . LEU A 1 196 ? 14.413 -10.426 5.251 1.00 20.45 196 LEU A C 1
ATOM 1343 O O . LEU A 1 196 ? 14.099 -10.873 4.148 1.00 20.02 196 LEU A O 1
ATOM 1348 N N . GLU A 1 197 ? 13.530 -10.271 6.255 1.00 16.15 197 GLU A N 1
ATOM 1349 C CA . GLU A 1 197 ? 12.148 -10.727 6.122 1.00 15.15 197 GLU A CA 1
ATOM 1350 C C . GLU A 1 197 ? 11.124 -9.641 5.868 1.00 18.30 197 GLU A C 1
ATOM 1351 O O . GLU A 1 197 ? 10.360 -9.741 4.904 1.00 17.90 197 GLU A O 1
ATOM 1357 N N . VAL A 1 198 ? 11.110 -8.598 6.716 1.00 13.74 198 VAL A N 1
ATOM 1358 C CA . VAL A 1 198 ? 10.225 -7.450 6.599 1.00 13.14 198 VAL A CA 1
ATOM 1359 C C . VAL A 1 198 ? 10.978 -6.183 7.027 1.00 15.17 198 VAL A C 1
ATOM 1360 O O . VAL A 1 198 ? 12.041 -6.285 7.636 1.00 14.66 198 VAL A O 1
ATOM 1364 N N . MET A 1 199 ? 10.349 -5.024 6.803 1.00 12.46 199 MET A N 1
ATOM 1365 C CA . MET A 1 199 ? 10.829 -3.710 7.201 1.00 12.06 199 MET A CA 1
ATOM 1366 C C . MET A 1 199 ? 9.826 -3.039 8.128 1.00 13.89 199 MET A C 1
ATOM 1367 O O . MET A 1 199 ? 8.607 -3.217 7.998 1.00 13.24 199 MET A O 1
ATOM 1372 N N . ALA A 1 200 ? 10.342 -2.181 9.025 1.00 12.39 200 ALA A N 1
ATOM 1373 C CA . ALA A 1 200 ? 9.483 -1.366 9.882 1.00 11.19 200 ALA A CA 1
ATOM 1374 C C . ALA A 1 200 ? 10.221 -0.043 10.218 1.00 13.38 200 ALA A C 1
ATOM 1375 O O . ALA A 1 200 ? 11.411 0.065 9.926 1.00 11.16 200 ALA A O 1
ATOM 1377 N N . PRO A 1 201 ? 9.528 0.985 10.739 1.00 11.30 201 PRO A N 1
ATOM 1378 C CA . PRO A 1 201 ? 10.210 2.276 11.044 1.00 10.32 201 PRO A CA 1
ATOM 1379 C C . PRO A 1 201 ? 11.416 2.151 11.986 1.00 15.96 201 PRO A C 1
ATOM 1380 O O . PRO A 1 201 ? 11.284 1.638 13.099 1.00 14.41 201 PRO A O 1
ATOM 1384 N N . GLY A 1 202 ? 12.581 2.623 11.534 1.00 13.27 202 GLY A N 1
ATOM 1385 C CA . GLY A 1 202 ? 13.818 2.546 12.322 1.00 12.35 202 GLY A CA 1
ATOM 1386 C C . GLY A 1 202 ? 14.681 3.803 12.322 1.00 17.18 202 GLY A C 1
ATOM 1387 O O . GLY A 1 202 ? 15.771 3.801 12.892 1.00 16.05 202 GLY A O 1
ATOM 1388 N N . ALA A 1 203 ? 14.221 4.868 11.666 1.00 16.48 203 ALA A N 1
ATOM 1389 C CA . ALA A 1 203 ? 14.938 6.155 11.620 1.00 17.68 203 ALA A CA 1
ATOM 1390 C C . ALA A 1 203 ? 14.115 7.231 12.320 1.00 20.23 203 ALA A C 1
ATOM 1391 O O . ALA A 1 203 ? 12.942 7.455 11.988 1.00 20.23 203 ALA A O 1
ATOM 1393 N N . GLY A 1 204 ? 14.738 7.882 13.301 1.00 15.77 204 GLY A N 1
ATOM 1394 C CA . GLY A 1 204 ? 14.115 8.958 14.068 1.00 14.44 204 GLY A CA 1
ATOM 1395 C C . GLY A 1 204 ? 12.878 8.506 14.820 1.00 14.92 204 GLY A C 1
ATOM 1396 O O . GLY A 1 204 ? 11.835 9.167 14.777 1.00 14.30 204 GLY A O 1
ATOM 1397 N N . VAL A 1 205 ? 12.979 7.349 15.488 1.00 10.31 205 VAL A N 1
ATOM 1398 C CA . VAL A 1 205 ? 11.840 6.804 16.231 1.00 8.71 205 VAL A CA 1
ATOM 1399 C C . VAL A 1 205 ? 11.817 7.398 17.629 1.00 11.46 205 VAL A C 1
ATOM 1400 O O . VAL A 1 205 ? 12.768 7.218 18.383 1.00 12.62 205 VAL A O 1
ATOM 1404 N N . TYR A 1 206 ? 10.718 8.087 17.956 1.00 9.47 206 TYR A N 1
ATOM 1405 C CA . TYR A 1 206 ? 10.497 8.752 19.232 1.00 9.89 206 TYR A CA 1
ATOM 1406 C C . TYR A 1 206 ? 9.776 7.773 20.162 1.00 12.49 206 TYR A C 1
ATOM 1407 O O . TYR A 1 206 ? 8.749 7.228 19.789 1.00 11.10 206 TYR A O 1
ATOM 1416 N N . SER A 1 207 ? 10.335 7.532 21.351 1.00 11.80 207 SER A N 1
ATOM 1417 C CA . SER A 1 207 ? 9.748 6.599 22.321 1.00 11.34 207 SER A CA 1
ATOM 1418 C C . SER A 1 207 ? 10.133 6.970 23.745 1.00 10.99 207 SER A C 1
ATOM 1419 O O . SER A 1 207 ? 10.799 7.979 23.981 1.00 11.15 207 SER A O 1
ATOM 1422 N N . THR A 1 208 ? 9.679 6.157 24.704 1.00 8.88 208 THR A N 1
ATOM 1423 C CA . THR A 1 208 ? 10.007 6.308 26.114 1.00 8.51 208 THR A CA 1
ATOM 1424 C C . THR A 1 208 ? 11.515 6.172 26.362 1.00 11.83 208 THR A C 1
ATOM 1425 O O . THR A 1 208 ? 12.206 5.474 25.630 1.00 11.39 208 THR A O 1
ATOM 1429 N N . TYR A 1 209 ? 12.027 6.839 27.395 1.00 9.38 209 TYR A N 1
ATOM 1430 C CA . TYR A 1 209 ? 13.452 6.793 27.704 1.00 10.17 209 TYR A CA 1
ATOM 1431 C C . TYR A 1 209 ? 13.627 7.202 29.174 1.00 14.88 209 TYR A C 1
ATOM 1432 O O . TYR A 1 209 ? 12.875 8.062 29.653 1.00 12.19 209 TYR A O 1
ATOM 1441 N N . PRO A 1 210 ? 14.554 6.581 29.926 1.00 12.92 210 PRO A N 1
ATOM 1442 C CA . PRO A 1 210 ? 14.696 6.948 31.349 1.00 13.48 210 PRO A CA 1
ATOM 1443 C C . PRO A 1 210 ? 15.280 8.363 31.502 1.00 18.27 210 PRO A C 1
ATOM 1444 O O . PRO A 1 210 ? 16.031 8.794 30.639 1.00 17.42 210 PRO A O 1
ATOM 1448 N N . THR A 1 211 ? 14.951 9.090 32.569 1.00 15.01 211 THR A N 1
ATOM 1449 C CA . THR A 1 211 ? 13.995 8.698 33.609 1.00 14.40 211 THR A CA 1
ATOM 1450 C C . THR A 1 211 ? 12.731 9.517 33.346 1.00 17.55 211 THR A C 1
ATOM 1451 O O . THR A 1 211 ? 12.789 10.761 33.325 1.00 16.23 211 THR A O 1
ATOM 1455 N N . ASN A 1 212 ? 11.601 8.825 33.104 1.00 14.56 212 ASN A N 1
ATOM 1456 C CA . ASN A 1 212 ? 10.285 9.443 32.849 1.00 14.50 212 ASN A CA 1
ATOM 1457 C C . ASN A 1 212 ? 10.277 10.389 31.649 1.00 16.47 212 ASN A C 1
ATOM 1458 O O . ASN A 1 212 ? 9.411 11.265 31.560 1.00 17.61 212 ASN A O 1
ATOM 1463 N N . THR A 1 213 ? 11.218 10.189 30.707 1.00 11.95 213 THR A N 1
ATOM 1464 C CA . THR A 1 213 ? 11.325 11.059 29.555 1.00 12.81 213 THR A CA 1
ATOM 1465 C C . THR A 1 213 ? 11.159 10.292 28.233 1.00 14.37 213 THR A C 1
ATOM 1466 O O . THR A 1 213 ? 10.495 9.242 28.196 1.00 12.03 213 THR A O 1
ATOM 1470 N N . TYR A 1 214 ? 11.667 10.873 27.158 1.00 10.77 214 TYR A N 1
ATOM 1471 C CA . TYR A 1 214 ? 11.543 10.385 25.794 1.00 9.69 214 TYR A CA 1
ATOM 1472 C C . TYR A 1 214 ? 12.812 10.683 25.025 1.00 15.35 214 TYR A C 1
ATOM 1473 O O . TYR A 1 214 ? 13.561 11.593 25.402 1.00 16.38 214 TYR A O 1
ATOM 1482 N N . ALA A 1 215 ? 13.051 9.947 23.921 1.00 10.74 215 ALA A N 1
ATOM 1483 C CA . ALA A 1 215 ? 14.207 10.146 23.071 1.00 10.49 215 ALA A CA 1
ATOM 1484 C C . ALA A 1 215 ? 13.916 9.697 21.668 1.00 15.04 215 ALA A C 1
ATOM 1485 O O . ALA A 1 215 ? 13.019 8.865 21.442 1.00 12.90 215 ALA A O 1
ATOM 1487 N N . THR A 1 216 ? 14.673 10.264 20.717 1.00 13.62 216 THR A N 1
ATOM 1488 C CA . THR A 1 216 ? 14.574 9.932 19.304 1.00 14.51 216 THR A CA 1
ATOM 1489 C C . THR A 1 216 ? 15.823 9.157 18.932 1.00 19.12 216 THR A C 1
ATOM 1490 O O . THR A 1 216 ? 16.950 9.685 19.045 1.00 17.97 216 THR A O 1
ATOM 1494 N N . LEU A 1 217 ? 15.634 7.884 18.540 1.00 13.02 217 LEU A N 1
ATOM 1495 C CA . LEU A 1 217 ? 16.749 7.006 18.211 1.00 13.15 217 LEU A CA 1
ATOM 1496 C C . LEU A 1 217 ? 16.656 6.402 16.811 1.00 15.02 217 LEU A C 1
ATOM 1497 O O . LEU A 1 217 ? 15.578 6.370 16.188 1.00 13.87 217 LEU A O 1
ATOM 1502 N N . ASN A 1 218 ? 17.804 5.914 16.355 1.00 12.95 218 ASN A N 1
ATOM 1503 C CA . ASN A 1 218 ? 17.964 5.283 15.056 1.00 13.42 218 ASN A CA 1
ATOM 1504 C C . ASN A 1 218 ? 18.470 3.867 15.198 1.00 14.89 218 ASN A C 1
ATOM 1505 O O . ASN A 1 218 ? 19.381 3.602 15.986 1.00 13.98 218 ASN A O 1
ATOM 1510 N N . GLY A 1 219 ? 17.946 2.979 14.362 1.00 10.07 219 GLY A N 1
ATOM 1511 C CA . GLY A 1 219 ? 18.436 1.621 14.374 1.00 9.96 219 GLY A CA 1
ATOM 1512 C C . GLY A 1 219 ? 17.412 0.587 14.023 1.00 11.97 219 GLY A C 1
ATOM 1513 O O . GLY A 1 219 ? 16.201 0.836 14.141 1.00 11.81 219 GLY A O 1
ATOM 1514 N N . THR A 1 220 ? 17.905 -0.601 13.618 1.00 11.11 220 THR A N 1
ATOM 1515 C CA . THR A 1 220 ? 17.022 -1.755 13.406 1.00 10.70 220 THR A CA 1
ATOM 1516 C C . THR A 1 220 ? 16.457 -2.188 14.756 1.00 13.45 220 THR A C 1
ATOM 1517 O O . THR A 1 220 ? 15.398 -2.810 14.784 1.00 13.43 220 THR A O 1
ATOM 1521 N N . SER A 1 221 ? 17.114 -1.776 15.887 1.00 9.58 221 SER A N 1
ATOM 1522 C CA . SER A 1 221 ? 16.592 -1.956 17.255 1.00 8.64 221 SER A CA 1
ATOM 1523 C C . SER A 1 221 ? 15.226 -1.292 17.389 1.00 12.50 221 SER A C 1
ATOM 1524 O O . SER A 1 221 ? 14.398 -1.774 18.156 1.00 12.89 221 SER A O 1
ATOM 1527 N N . MET A 1 222 ? 15.005 -0.154 16.695 1.00 9.68 222 MET A N 1
ATOM 1528 C CA . MET A 1 222 ? 13.754 0.599 16.730 1.00 9.37 222 MET A CA 1
ATOM 1529 C C . MET A 1 222 ? 12.685 -0.024 15.810 1.00 13.11 222 MET A C 1
ATOM 1530 O O . MET A 1 222 ? 11.481 0.129 16.062 1.00 11.81 222 MET A O 1
ATOM 1535 N N . ALA A 1 223 ? 13.129 -0.705 14.742 1.00 10.69 223 ALA A N 1
ATOM 1536 C CA . ALA A 1 223 ? 12.238 -1.326 13.751 1.00 10.66 223 ALA A CA 1
ATOM 1537 C C . ALA A 1 223 ? 11.635 -2.624 14.307 1.00 11.12 223 ALA A C 1
ATOM 1538 O O . ALA A 1 223 ? 10.424 -2.825 14.210 1.00 9.53 223 ALA A O 1
ATOM 1540 N N . SER A 1 224 ? 12.484 -3.481 14.915 1.00 7.97 224 SER A N 1
ATOM 1541 C CA . SER A 1 224 ? 12.078 -4.765 15.500 1.00 8.10 224 SER A CA 1
ATOM 1542 C C . SER A 1 224 ? 10.818 -4.678 16.411 1.00 12.62 224 SER A C 1
ATOM 1543 O O . SER A 1 224 ? 9.865 -5.445 16.153 1.00 11.46 224 SER A O 1
ATOM 1546 N N . PRO A 1 225 ? 10.752 -3.745 17.420 1.00 8.38 225 PRO A N 1
ATOM 1547 C CA . PRO A 1 225 ? 9.550 -3.654 18.271 1.00 8.96 225 PRO A CA 1
ATOM 1548 C C . PRO A 1 225 ? 8.252 -3.320 17.555 1.00 10.21 225 PRO A C 1
ATOM 1549 O O . PRO A 1 225 ? 7.196 -3.649 18.080 1.00 8.51 225 PRO A O 1
ATOM 1553 N N . HIS A 1 226 ? 8.315 -2.653 16.385 1.00 9.99 226 HIS A N 1
ATOM 1554 C CA . HIS A 1 226 ? 7.092 -2.345 15.629 1.00 9.48 226 HIS A CA 1
ATOM 1555 C C . HIS A 1 226 ? 6.498 -3.677 15.152 1.00 12.10 226 HIS A C 1
ATOM 1556 O O . HIS A 1 226 ? 5.296 -3.823 15.177 1.00 11.97 226 HIS A O 1
ATOM 1563 N N . VAL A 1 227 ? 7.354 -4.651 14.775 1.00 9.26 227 VAL A N 1
ATOM 1564 C CA . VAL A 1 227 ? 6.921 -5.974 14.288 1.00 8.54 227 VAL A CA 1
ATOM 1565 C C . VAL A 1 227 ? 6.440 -6.813 15.469 1.00 11.97 227 VAL A C 1
ATOM 1566 O O . VAL A 1 227 ? 5.420 -7.491 15.360 1.00 11.30 227 VAL A O 1
ATOM 1570 N N . ALA A 1 228 ? 7.178 -6.787 16.595 1.00 10.24 228 ALA A N 1
ATOM 1571 C CA . ALA A 1 228 ? 6.760 -7.499 17.826 1.00 10.46 228 ALA A CA 1
ATOM 1572 C C . ALA A 1 228 ? 5.377 -6.982 18.255 1.00 13.26 228 ALA A C 1
ATOM 1573 O O . ALA A 1 228 ? 4.473 -7.783 18.510 1.00 12.42 228 ALA A O 1
ATOM 1575 N N . GLY A 1 229 ? 5.209 -5.650 18.280 1.00 9.06 229 GLY A N 1
ATOM 1576 C CA . GLY A 1 229 ? 3.918 -5.042 18.593 1.00 9.72 229 GLY A CA 1
ATOM 1577 C C . GLY A 1 229 ? 2.823 -5.434 17.596 1.00 9.99 229 GLY A C 1
ATOM 1578 O O . GLY A 1 229 ? 1.686 -5.691 18.000 1.00 9.26 229 GLY A O 1
ATOM 1579 N N . ALA A 1 230 ? 3.152 -5.469 16.279 1.00 6.39 230 ALA A N 1
ATOM 1580 C CA . ALA A 1 230 ? 2.192 -5.844 15.213 1.00 7.57 230 ALA A CA 1
ATOM 1581 C C . ALA A 1 230 ? 1.735 -7.310 15.461 1.00 13.12 230 ALA A C 1
ATOM 1582 O O . ALA A 1 230 ? 0.534 -7.593 15.349 1.00 11.50 230 ALA A O 1
ATOM 1584 N N . ALA A 1 231 ? 2.694 -8.226 15.806 1.00 11.05 231 ALA A N 1
ATOM 1585 C CA . ALA A 1 231 ? 2.360 -9.633 16.123 1.00 10.55 231 ALA A CA 1
ATOM 1586 C C . ALA A 1 231 ? 1.344 -9.683 17.269 1.00 12.95 231 ALA A C 1
ATOM 1587 O O . ALA A 1 231 ? 0.361 -10.430 17.209 1.00 12.41 231 ALA A O 1
ATOM 1589 N N . ALA A 1 232 ? 1.548 -8.847 18.289 1.00 10.32 232 ALA A N 1
ATOM 1590 C CA . ALA A 1 232 ? 0.643 -8.789 19.418 1.00 9.42 232 ALA A CA 1
ATOM 1591 C C . ALA A 1 232 ? -0.759 -8.270 19.016 1.00 12.36 232 ALA A C 1
ATOM 1592 O O . ALA A 1 232 ? -1.752 -8.763 19.563 1.00 11.39 232 ALA A O 1
ATOM 1594 N N . LEU A 1 233 ? -0.847 -7.255 18.110 1.00 9.95 233 LEU A N 1
ATOM 1595 C CA . LEU A 1 233 ? -2.164 -6.754 17.674 1.00 11.07 233 LEU A CA 1
ATOM 1596 C C . LEU A 1 233 ? -2.907 -7.881 16.943 1.00 15.24 233 LEU A C 1
ATOM 1597 O O . LEU A 1 233 ? -4.082 -8.112 17.221 1.00 14.65 233 LEU A O 1
ATOM 1602 N N . ILE A 1 234 ? -2.202 -8.590 16.041 1.00 12.36 234 ILE A N 1
ATOM 1603 C CA . ILE A 1 234 ? -2.784 -9.706 15.269 1.00 11.08 234 ILE A CA 1
ATOM 1604 C C . ILE A 1 234 ? -3.355 -10.748 16.230 1.00 16.01 234 ILE A C 1
ATOM 1605 O O . ILE A 1 234 ? -4.504 -11.151 16.059 1.00 15.51 234 ILE A O 1
ATOM 1610 N N . LEU A 1 235 ? -2.550 -11.172 17.238 1.00 11.90 235 LEU A N 1
ATOM 1611 C CA . LEU A 1 235 ? -2.909 -12.155 18.253 1.00 11.44 235 LEU A CA 1
ATOM 1612 C C . LEU A 1 235 ? -4.054 -11.700 19.159 1.00 17.13 235 LEU A C 1
ATOM 1613 O O . LEU A 1 235 ? -4.837 -12.550 19.575 1.00 17.30 235 LEU A O 1
ATOM 1618 N N . SER A 1 236 ? -4.195 -10.380 19.443 1.00 13.48 236 SER A N 1
ATOM 1619 C CA . SER A 1 236 ? -5.334 -9.917 20.246 1.00 12.76 236 SER A CA 1
ATOM 1620 C C . SER A 1 236 ? -6.633 -10.034 19.422 1.00 15.82 236 SER A C 1
ATOM 1621 O O . SER A 1 236 ? -7.696 -10.246 19.993 1.00 15.83 236 SER A O 1
ATOM 1624 N N . LYS A 1 237 ? -6.530 -9.931 18.088 1.00 12.05 237 LYS A N 1
ATOM 1625 C CA . LYS A 1 237 ? -7.689 -10.052 17.186 1.00 13.58 237 LYS A CA 1
ATOM 1626 C C . LYS A 1 237 ? -7.995 -11.529 16.885 1.00 19.98 237 LYS A C 1
ATOM 1627 O O . LYS A 1 237 ? -9.165 -11.925 16.878 1.00 19.41 237 LYS A O 1
ATOM 1633 N N . HIS A 1 238 ? -6.957 -12.316 16.567 1.00 16.92 238 HIS A N 1
ATOM 1634 C CA . HIS A 1 238 ? -7.099 -13.723 16.215 1.00 17.69 238 HIS A CA 1
ATOM 1635 C C . HIS A 1 238 ? -6.321 -14.561 17.243 1.00 20.82 238 HIS A C 1
ATOM 1636 O O . HIS A 1 238 ? -5.209 -14.982 16.927 1.00 20.47 238 HIS A O 1
ATOM 1643 N N . PRO A 1 239 ? -6.856 -14.795 18.472 1.00 18.16 239 PRO A N 1
ATOM 1644 C CA . PRO A 1 239 ? -6.052 -15.477 19.507 1.00 18.77 239 PRO A CA 1
ATOM 1645 C C . PRO A 1 239 ? -5.666 -16.933 19.300 1.00 23.99 239 PRO A C 1
ATOM 1646 O O . PRO A 1 239 ? -4.793 -17.440 20.018 1.00 22.54 239 PRO A O 1
ATOM 1650 N N . ASN A 1 240 ? -6.304 -17.597 18.329 1.00 21.72 240 ASN A N 1
ATOM 1651 C CA . ASN A 1 240 ? -6.069 -19.002 18.046 1.00 21.90 240 ASN A CA 1
ATOM 1652 C C . ASN A 1 240 ? -5.007 -19.263 16.986 1.00 24.80 240 ASN A C 1
ATOM 1653 O O . ASN A 1 240 ? -4.702 -20.432 16.716 1.00 24.15 240 ASN A O 1
ATOM 1658 N N . LEU A 1 241 ? -4.412 -18.198 16.392 1.00 19.32 241 LEU A N 1
ATOM 1659 C CA . LEU A 1 241 ? -3.395 -18.400 15.369 1.00 18.00 241 LEU A CA 1
ATOM 1660 C C . LEU A 1 241 ? -2.108 -18.947 15.962 1.00 22.47 241 LEU A C 1
ATOM 1661 O O . LEU A 1 241 ? -1.753 -18.601 17.095 1.00 21.31 241 LEU A O 1
ATOM 1666 N N . SER A 1 242 ? -1.385 -19.748 15.171 1.00 20.15 242 SER A N 1
ATOM 1667 C CA . SER A 1 242 ? -0.076 -20.279 15.561 1.00 19.93 242 SER A CA 1
ATOM 1668 C C . SER A 1 242 ? 0.968 -19.180 15.284 1.00 21.97 242 SER A C 1
ATOM 1669 O O . SER A 1 242 ? 0.679 -18.277 14.495 1.00 19.46 242 SER A O 1
ATOM 1672 N N . ALA A 1 243 ? 2.195 -19.310 15.851 1.00 19.37 243 ALA A N 1
ATOM 1673 C CA . ALA A 1 243 ? 3.293 -18.367 15.601 1.00 18.74 243 ALA A CA 1
ATOM 1674 C C . ALA A 1 243 ? 3.579 -18.262 14.096 1.00 21.84 243 ALA A C 1
ATOM 1675 O O . ALA A 1 243 ? 3.756 -17.164 13.580 1.00 20.82 243 ALA A O 1
ATOM 1677 N N . SER A 1 244 ? 3.550 -19.412 13.379 1.00 19.04 244 SER A N 1
ATOM 1678 C CA . SER A 1 244 ? 3.799 -19.508 11.938 1.00 18.90 244 SER A CA 1
ATOM 1679 C C . SER A 1 244 ? 2.751 -18.706 11.179 1.00 21.17 244 SER A C 1
ATOM 1680 O O . SER A 1 244 ? 3.086 -18.005 10.225 1.00 18.57 244 SER A O 1
ATOM 1683 N N . GLN A 1 245 ? 1.481 -18.812 11.611 1.00 18.44 245 GLN A N 1
ATOM 1684 C CA . GLN A 1 245 ? 0.361 -18.105 10.984 1.00 17.11 245 GLN A CA 1
ATOM 1685 C C . GLN A 1 245 ? 0.483 -16.575 11.118 1.00 18.99 245 GLN A C 1
ATOM 1686 O O . GLN A 1 245 ? 0.300 -15.867 10.135 1.00 16.42 245 GLN A O 1
ATOM 1692 N N . VAL A 1 246 ? 0.891 -16.100 12.298 1.00 16.09 246 VAL A N 1
ATOM 1693 C CA . VAL A 1 246 ? 1.121 -14.663 12.563 1.00 15.67 246 VAL A CA 1
ATOM 1694 C C . VAL A 1 246 ? 2.268 -14.181 11.667 1.00 18.57 246 VAL A C 1
ATOM 1695 O O . VAL A 1 246 ? 2.128 -13.177 10.941 1.00 15.69 246 VAL A O 1
ATOM 1699 N N . ARG A 1 247 ? 3.375 -14.958 11.663 1.00 16.06 247 ARG A N 1
ATOM 1700 C CA . ARG A 1 247 ? 4.556 -14.694 10.858 1.00 15.48 247 ARG A CA 1
ATOM 1701 C C . ARG A 1 247 ? 4.229 -14.575 9.370 1.00 19.96 247 ARG A C 1
ATOM 1702 O O . ARG A 1 247 ? 4.663 -13.617 8.731 1.00 17.31 247 ARG A O 1
ATOM 1710 N N . ASN A 1 248 ? 3.400 -15.511 8.829 1.00 17.96 248 ASN A N 1
ATOM 1711 C CA . ASN A 1 248 ? 2.982 -15.460 7.431 1.00 17.93 248 ASN A CA 1
ATOM 1712 C C . ASN A 1 248 ? 2.028 -14.313 7.164 1.00 19.84 248 ASN A C 1
ATOM 1713 O O . ASN A 1 248 ? 2.063 -13.728 6.087 1.00 18.96 248 ASN A O 1
ATOM 1718 N N . ARG A 1 249 ? 1.214 -13.945 8.151 1.00 15.96 249 ARG A N 1
ATOM 1719 C CA . ARG A 1 249 ? 0.338 -12.800 7.974 1.00 15.49 249 ARG A CA 1
ATOM 1720 C C . ARG A 1 249 ? 1.157 -11.510 7.830 1.00 19.21 249 ARG A C 1
ATOM 1721 O O . ARG A 1 249 ? 0.819 -10.664 7.008 1.00 19.34 249 ARG A O 1
ATOM 1729 N N . LEU A 1 250 ? 2.251 -11.386 8.590 1.00 15.40 250 LEU A N 1
ATOM 1730 C CA . LEU A 1 250 ? 3.079 -10.180 8.528 1.00 14.85 250 LEU A CA 1
ATOM 1731 C C . LEU A 1 250 ? 3.853 -10.086 7.220 1.00 18.32 250 LEU A C 1
ATOM 1732 O O . LEU A 1 250 ? 3.902 -9.007 6.621 1.00 17.70 250 LEU A O 1
ATOM 1737 N N . SER A 1 251 ? 4.474 -11.195 6.784 1.00 15.72 251 SER A N 1
ATOM 1738 C CA . SER A 1 251 ? 5.239 -11.158 5.543 1.00 17.27 251 SER A CA 1
ATOM 1739 C C . SER A 1 251 ? 4.357 -11.084 4.281 1.00 21.60 251 SER A C 1
ATOM 1740 O O . SER A 1 251 ? 4.671 -10.292 3.414 1.00 20.77 251 SER A O 1
ATOM 1743 N N . SER A 1 252 ? 3.254 -11.867 4.191 1.00 21.18 252 SER A N 1
ATOM 1744 C CA . SER A 1 252 ? 2.383 -11.891 2.990 1.00 22.46 252 SER A CA 1
ATOM 1745 C C . SER A 1 252 ? 1.590 -10.612 2.686 1.00 26.59 252 SER A C 1
ATOM 1746 O O . SER A 1 252 ? 1.173 -10.418 1.538 1.00 27.80 252 SER A O 1
ATOM 1749 N N . THR A 1 253 ? 1.331 -9.774 3.705 1.00 19.02 253 THR A N 1
ATOM 1750 C CA . THR A 1 253 ? 0.560 -8.544 3.549 1.00 18.60 253 THR A CA 1
ATOM 1751 C C . THR A 1 253 ? 1.456 -7.298 3.558 1.00 21.08 253 THR A C 1
ATOM 1752 O O . THR A 1 253 ? 0.945 -6.178 3.552 1.00 20.47 253 THR A O 1
ATOM 1756 N N . ALA A 1 254 ? 2.781 -7.482 3.589 1.00 18.21 254 ALA A N 1
ATOM 1757 C CA . ALA A 1 254 ? 3.699 -6.334 3.624 1.00 17.59 254 ALA A CA 1
ATOM 1758 C C . ALA A 1 254 ? 3.632 -5.501 2.330 1.00 23.92 254 ALA A C 1
ATOM 1759 O O . ALA A 1 254 ? 3.344 -6.046 1.265 1.00 23.26 254 ALA A O 1
ATOM 1761 N N . THR A 1 255 ? 3.834 -4.176 2.444 1.00 20.76 255 THR A N 1
ATOM 1762 C CA . THR A 1 255 ? 3.805 -3.235 1.328 1.00 20.54 255 THR A CA 1
ATOM 1763 C C . THR A 1 255 ? 5.108 -3.400 0.580 1.00 23.39 255 THR A C 1
ATOM 1764 O O . THR A 1 255 ? 6.160 -3.135 1.139 1.00 21.45 255 THR A O 1
ATOM 1768 N N . TYR A 1 256 ? 5.034 -3.870 -0.677 1.00 20.60 256 TYR A N 1
ATOM 1769 C CA . TYR A 1 256 ? 6.196 -4.070 -1.534 1.00 19.67 256 TYR A CA 1
ATOM 1770 C C . TYR A 1 256 ? 6.933 -2.754 -1.749 1.00 20.96 256 TYR A C 1
ATOM 1771 O O . TYR A 1 256 ? 6.316 -1.762 -2.124 1.00 21.51 256 TYR A O 1
ATOM 1780 N N . LEU A 1 257 ? 8.256 -2.751 -1.528 1.00 18.36 257 LEU A N 1
ATOM 1781 C CA . LEU A 1 257 ? 9.088 -1.554 -1.680 1.00 17.92 257 LEU A CA 1
ATOM 1782 C C . LEU A 1 257 ? 10.247 -1.697 -2.686 1.00 23.35 257 LEU A C 1
ATOM 1783 O O . LEU A 1 257 ? 10.858 -0.706 -3.071 1.00 24.55 257 LEU A O 1
ATOM 1788 N N . GLY A 1 258 ? 10.548 -2.914 -3.075 1.00 21.93 258 GLY A N 1
ATOM 1789 C CA . GLY A 1 258 ? 11.655 -3.211 -3.974 1.00 22.65 258 GLY A CA 1
ATOM 1790 C C . GLY A 1 258 ? 12.242 -4.565 -3.662 1.00 26.01 258 GLY A C 1
ATOM 1791 O O . GLY A 1 258 ? 11.650 -5.339 -2.907 1.00 24.87 258 GLY A O 1
ATOM 1792 N N . SER A 1 259 ? 13.420 -4.841 -4.227 1.00 24.64 259 SER A N 1
ATOM 1793 C CA . SER A 1 259 ? 14.147 -6.098 -4.090 1.00 25.70 259 SER A CA 1
ATOM 1794 C C . SER A 1 259 ? 14.212 -6.601 -2.658 1.00 29.42 259 SER A C 1
ATOM 1795 O O . SER A 1 259 ? 14.528 -5.849 -1.734 1.00 27.82 259 SER A O 1
ATOM 1798 N N . SER A 1 260 ? 13.927 -7.887 -2.503 1.00 26.66 260 SER A N 1
ATOM 1799 C CA . SER A 1 260 ? 13.912 -8.616 -1.248 1.00 26.79 260 SER A CA 1
ATOM 1800 C C . SER A 1 260 ? 15.258 -8.568 -0.512 1.00 28.62 260 SER A C 1
ATOM 1801 O O . SER A 1 260 ? 15.307 -8.693 0.718 1.00 27.17 260 SER A O 1
ATOM 1804 N N . PHE A 1 261 ? 16.347 -8.417 -1.274 1.00 24.23 261 PHE A N 1
ATOM 1805 C CA . PHE A 1 261 ? 17.691 -8.334 -0.717 1.00 23.54 261 PHE A CA 1
ATOM 1806 C C . PHE A 1 261 ? 17.813 -7.111 0.199 1.00 24.59 261 PHE A C 1
ATOM 1807 O O . PHE A 1 261 ? 18.437 -7.197 1.253 1.00 23.75 261 PHE A O 1
ATOM 1815 N N . TYR A 1 262 ? 17.200 -6.001 -0.203 1.00 21.73 262 TYR A N 1
ATOM 1816 C CA . TYR A 1 262 ? 17.235 -4.714 0.497 1.00 20.80 262 TYR A CA 1
ATOM 1817 C C . TYR A 1 262 ? 16.035 -4.474 1.398 1.00 22.97 262 TYR A C 1
ATOM 1818 O O . TYR A 1 262 ? 16.151 -3.698 2.352 1.00 21.22 262 TYR A O 1
ATOM 1827 N N . TYR A 1 263 ? 14.867 -5.087 1.087 1.00 20.18 263 TYR A N 1
ATOM 1828 C CA . TYR A 1 263 ? 13.628 -4.848 1.830 1.00 19.12 263 TYR A CA 1
ATOM 1829 C C . TYR A 1 263 ? 12.856 -6.072 2.341 1.00 20.61 263 TYR A C 1
ATOM 1830 O O . TYR A 1 263 ? 11.776 -5.894 2.929 1.00 18.14 263 TYR A O 1
ATOM 1839 N N . GLY A 1 264 ? 13.348 -7.281 2.098 1.00 19.17 264 GLY A N 1
ATOM 1840 C CA . GLY A 1 264 ? 12.581 -8.471 2.445 1.00 20.26 264 GLY A CA 1
ATOM 1841 C C . GLY A 1 264 ? 11.274 -8.422 1.660 1.00 23.66 264 GLY A C 1
ATOM 1842 O O . GLY A 1 264 ? 11.259 -7.969 0.503 1.00 22.92 264 GLY A O 1
ATOM 1843 N N . LYS A 1 265 ? 10.158 -8.749 2.317 1.00 20.07 265 LYS A N 1
ATOM 1844 C CA . LYS A 1 265 ? 8.825 -8.662 1.718 1.00 19.62 265 LYS A CA 1
ATOM 1845 C C . LYS A 1 265 ? 8.300 -7.220 1.648 1.00 23.57 265 LYS A C 1
ATOM 1846 O O . LYS A 1 265 ? 7.302 -6.958 0.972 1.00 22.88 265 LYS A O 1
ATOM 1852 N N . GLY A 1 266 ? 8.951 -6.297 2.359 1.00 18.01 266 GLY A N 1
ATOM 1853 C CA . GLY A 1 266 ? 8.520 -4.910 2.364 1.00 16.13 266 GLY A CA 1
ATOM 1854 C C . GLY A 1 266 ? 8.137 -4.414 3.742 1.00 19.67 266 GLY A C 1
ATOM 1855 O O . GLY A 1 266 ? 8.489 -5.026 4.762 1.00 18.35 266 GLY A O 1
ATOM 1856 N N . LEU A 1 267 ? 7.434 -3.291 3.767 1.00 16.23 267 LEU A N 1
ATOM 1857 C CA . LEU A 1 267 ? 7.036 -2.635 5.005 1.00 16.35 267 LEU A CA 1
ATOM 1858 C C . LEU A 1 267 ? 5.797 -3.292 5.580 1.00 18.36 267 LEU A C 1
ATOM 1859 O O . LEU A 1 267 ? 4.802 -3.425 4.867 1.00 17.80 267 LEU A O 1
ATOM 1864 N N . ILE A 1 268 ? 5.829 -3.663 6.883 1.00 13.04 268 ILE A N 1
ATOM 1865 C CA . ILE A 1 268 ? 4.653 -4.263 7.510 1.00 12.42 268 ILE A CA 1
ATOM 1866 C C . ILE A 1 268 ? 3.442 -3.327 7.483 1.00 15.76 268 ILE A C 1
ATOM 1867 O O . ILE A 1 268 ? 3.574 -2.112 7.633 1.00 15.02 268 ILE A O 1
ATOM 1872 N N . ASN A 1 269 ? 2.263 -3.929 7.287 1.00 12.83 269 ASN A N 1
ATOM 1873 C CA . ASN A 1 269 ? 0.958 -3.294 7.270 1.00 13.60 269 ASN A CA 1
ATOM 1874 C C . ASN A 1 269 ? 0.098 -4.183 8.153 1.00 15.50 269 ASN A C 1
ATOM 1875 O O . ASN A 1 269 ? -0.407 -5.203 7.698 1.00 13.86 269 ASN A O 1
ATOM 1880 N N . VAL A 1 270 ? -0.035 -3.811 9.432 1.00 12.28 270 VAL A N 1
ATOM 1881 C CA . VAL A 1 270 ? -0.757 -4.622 10.398 1.00 12.98 270 VAL A CA 1
ATOM 1882 C C . VAL A 1 270 ? -2.287 -4.627 10.134 1.00 16.80 270 VAL A C 1
ATOM 1883 O O . VAL A 1 270 ? -2.951 -5.588 10.494 1.00 15.66 270 VAL A O 1
ATOM 1887 N N . GLU A 1 271 ? -2.828 -3.567 9.505 1.00 15.65 271 GLU A N 1
ATOM 1888 C CA . GLU A 1 271 ? -4.261 -3.536 9.168 1.00 15.72 271 GLU A CA 1
ATOM 1889 C C . GLU A 1 271 ? -4.551 -4.669 8.198 1.00 18.64 271 GLU A C 1
ATOM 1890 O O . GLU A 1 271 ? -5.453 -5.457 8.446 1.00 19.26 271 GLU A O 1
ATOM 1896 N N . ALA A 1 272 ? -3.733 -4.799 7.147 1.00 16.68 272 ALA A N 1
ATOM 1897 C CA . ALA A 1 272 ? -3.847 -5.853 6.160 1.00 16.45 272 ALA A CA 1
ATOM 1898 C C . ALA A 1 272 ? -3.511 -7.216 6.805 1.00 19.65 272 ALA A C 1
ATOM 1899 O O . ALA A 1 272 ? -4.244 -8.181 6.587 1.00 18.30 272 ALA A O 1
ATOM 1901 N N . ALA A 1 273 ? -2.440 -7.282 7.639 1.00 15.37 273 ALA A N 1
ATOM 1902 C CA . ALA A 1 273 ? -2.029 -8.510 8.330 1.00 15.38 273 ALA A CA 1
ATOM 1903 C C . ALA A 1 273 ? -3.112 -9.027 9.277 1.00 20.16 273 ALA A C 1
ATOM 1904 O O . ALA A 1 273 ? -3.300 -10.238 9.356 1.00 20.64 273 ALA A O 1
ATOM 1906 N N . ALA A 1 274 ? -3.849 -8.118 9.953 1.00 15.29 274 ALA A N 1
ATOM 1907 C CA . ALA A 1 274 ? -4.904 -8.508 10.892 1.00 16.20 274 ALA A CA 1
ATOM 1908 C C . ALA A 1 274 ? -6.312 -8.693 10.267 1.00 20.60 274 ALA A C 1
ATOM 1909 O O . ALA A 1 274 ? -7.266 -8.835 11.007 1.00 22.08 274 ALA A O 1
ATOM 1911 N N . GLN A 1 275 ? -6.431 -8.714 8.944 1.00 16.56 275 GLN A N 1
ATOM 1912 C CA . GLN A 1 275 ? -7.728 -8.868 8.259 1.00 19.82 275 GLN A CA 1
ATOM 1913 C C . GLN A 1 275 ? -8.520 -10.167 8.587 1.00 43.06 275 GLN A C 1
ATOM 1914 O O . GLN A 1 275 ? -7.917 -11.131 9.116 1.00 38.37 275 GLN A O 1
ATOM 1921 N N . CYS B 2 21 ? 34.460 -11.788 27.586 1.00 50.19 21 CYS C N 1
ATOM 1922 C CA . CYS B 2 21 ? 34.171 -10.586 26.801 1.00 49.79 21 CYS C CA 1
ATOM 1923 C C . CYS B 2 21 ? 32.758 -10.599 26.203 1.00 49.51 21 CYS C C 1
ATOM 1924 O O . CYS B 2 21 ? 32.359 -11.617 25.637 1.00 49.19 21 CYS C O 1
ATOM 1927 N N . PRO B 2 22 ? 32.009 -9.470 26.317 1.00 42.98 22 PRO C N 1
ATOM 1928 C CA . PRO B 2 22 ? 30.624 -9.421 25.800 1.00 41.55 22 PRO C CA 1
ATOM 1929 C C . PRO B 2 22 ? 30.490 -9.567 24.289 1.00 39.95 22 PRO C C 1
ATOM 1930 O O . PRO B 2 22 ? 31.028 -8.761 23.527 1.00 38.91 22 PRO C O 1
ATOM 1934 N N . SER B 2 23 ? 29.737 -10.590 23.871 1.00 32.96 23 SER C N 1
ATOM 1935 C CA . SER B 2 23 ? 29.524 -10.971 22.477 1.00 31.21 23 SER C CA 1
ATOM 1936 C C . SER B 2 23 ? 28.320 -10.330 21.802 1.00 30.74 23 SER C C 1
ATOM 1937 O O . SER B 2 23 ? 28.234 -10.356 20.570 1.00 32.05 23 SER C O 1
ATOM 1940 N N . ILE B 2 24 ? 27.385 -9.775 22.586 1.00 22.15 24 ILE C N 1
ATOM 1941 C CA . ILE B 2 24 ? 26.147 -9.206 22.043 1.00 20.05 24 ILE C CA 1
ATOM 1942 C C . ILE B 2 24 ? 26.066 -7.734 22.359 1.00 22.27 24 ILE C C 1
ATOM 1943 O O . ILE B 2 24 ? 26.379 -7.334 23.483 1.00 22.02 24 ILE C O 1
ATOM 1948 N N . CYS B 2 25 ? 25.615 -6.938 21.379 1.00 18.44 25 CYS C N 1
ATOM 1949 C CA . CYS B 2 25 ? 25.409 -5.494 21.512 1.00 19.09 25 CYS C CA 1
ATOM 1950 C C . CYS B 2 25 ? 23.986 -5.075 21.114 1.00 19.02 25 CYS C C 1
ATOM 1951 O O . CYS B 2 25 ? 23.383 -5.775 20.306 1.00 17.41 25 CYS C O 1
ATOM 1954 N N . PRO B 2 26 ? 23.443 -3.929 21.617 1.00 15.38 26 PRO C N 1
ATOM 1955 C CA . PRO B 2 26 ? 22.128 -3.484 21.145 1.00 14.08 26 PRO C CA 1
ATOM 1956 C C . PRO B 2 26 ? 22.248 -3.005 19.703 1.00 18.21 26 PRO C C 1
ATOM 1957 O O . PRO B 2 26 ? 23.329 -2.572 19.298 1.00 15.86 26 PRO C O 1
ATOM 1961 N N . LEU B 2 27 ? 21.156 -3.055 18.933 1.00 13.32 27 LEU C N 1
ATOM 1962 C CA . LEU B 2 27 ? 21.221 -2.645 17.536 1.00 12.44 27 LEU C CA 1
ATOM 1963 C C . LEU B 2 27 ? 20.814 -1.194 17.299 1.00 16.24 27 LEU C C 1
ATOM 1964 O O . LEU B 2 27 ? 20.023 -0.867 16.417 1.00 14.51 27 LEU C O 1
ATOM 1969 N N . ILE B 2 28 ? 21.375 -0.309 18.136 1.00 13.76 28 ILE C N 1
ATOM 1970 C CA . ILE B 2 28 ? 21.184 1.130 18.015 1.00 13.07 28 ILE C CA 1
ATOM 1971 C C . ILE B 2 28 ? 22.239 1.598 17.016 1.00 16.27 28 ILE C C 1
ATOM 1972 O O . ILE B 2 28 ? 23.375 1.114 17.038 1.00 15.90 28 ILE C O 1
ATOM 1977 N N . TYR B 2 29 ? 21.857 2.496 16.120 1.00 15.44 29 TYR C N 1
ATOM 1978 C CA . TYR B 2 29 ? 22.819 3.030 15.165 1.00 16.13 29 TYR C CA 1
ATOM 1979 C C . TYR B 2 29 ? 23.227 4.393 15.701 1.00 16.97 29 TYR C C 1
ATOM 1980 O O . TYR B 2 29 ? 22.447 5.341 15.667 1.00 16.23 29 TYR C O 1
ATOM 1989 N N . ALA B 2 30 ? 24.443 4.473 16.237 1.00 17.52 30 ALA C N 1
ATOM 1990 C CA . ALA B 2 30 ? 25.007 5.725 16.791 1.00 17.55 30 ALA C CA 1
ATOM 1991 C C . ALA B 2 30 ? 26.498 5.676 16.430 1.00 20.79 30 ALA C C 1
ATOM 1992 O O . ALA B 2 30 ? 27.325 5.288 17.259 1.00 19.81 30 ALA C O 1
ATOM 1994 N N . PRO B 2 31 ? 26.840 5.869 15.127 1.00 18.68 31 PRO C N 1
ATOM 1995 C CA . PRO B 2 31 ? 28.229 5.636 14.707 1.00 18.41 31 PRO C CA 1
ATOM 1996 C C . PRO B 2 31 ? 29.271 6.518 15.358 1.00 20.79 31 PRO C C 1
ATOM 1997 O O . PRO B 2 31 ? 28.999 7.675 15.695 1.00 19.87 31 PRO C O 1
ATOM 2001 N N . VAL B 2 32 ? 30.442 5.921 15.561 1.00 20.10 32 VAL C N 1
ATOM 2002 C CA . VAL B 2 32 ? 31.598 6.528 16.216 1.00 19.41 32 VAL C CA 1
ATOM 2003 C C . VAL B 2 32 ? 32.872 6.214 15.432 1.00 25.00 32 VAL C C 1
ATOM 2004 O O . VAL B 2 32 ? 33.091 5.080 14.987 1.00 23.86 32 VAL C O 1
ATOM 2008 N N . CYS B 2 33 ? 33.727 7.218 15.309 1.00 24.63 33 CYS C N 1
ATOM 2009 C CA . CYS B 2 33 ? 34.980 7.095 14.579 1.00 26.10 33 CYS C CA 1
ATOM 2010 C C . CYS B 2 33 ? 36.143 6.830 15.530 1.00 26.35 33 CYS C C 1
ATOM 2011 O O . CYS B 2 33 ? 36.264 7.517 16.550 1.00 24.88 33 CYS C O 1
ATOM 2014 N N . VAL B 2 34 ? 36.963 5.803 15.228 1.00 23.38 34 VAL C N 1
ATOM 2015 C CA . VAL B 2 34 ? 38.132 5.428 16.030 1.00 23.60 34 VAL C CA 1
ATOM 2016 C C . VAL B 2 34 ? 39.386 5.366 15.159 1.00 31.65 34 VAL C C 1
ATOM 2017 O O . VAL B 2 34 ? 39.296 5.134 13.944 1.00 30.99 34 VAL C O 1
ATOM 2021 N N . GLU B 2 35 ? 40.552 5.544 15.799 1.00 29.50 35 GLU C N 1
ATOM 2022 C CA . GLU B 2 35 ? 41.859 5.419 15.167 1.00 28.76 35 GLU C CA 1
ATOM 2023 C C . GLU B 2 35 ? 42.532 4.242 15.818 1.00 31.94 35 GLU C C 1
ATOM 2024 O O . GLU B 2 35 ? 42.634 4.193 17.038 1.00 31.11 35 GLU C O 1
ATOM 2030 N N . ASP B 2 36 ? 42.952 3.276 14.993 1.00 29.06 36 ASP C N 1
ATOM 2031 C CA . ASP B 2 36 ? 43.632 2.057 15.393 1.00 30.96 36 ASP C CA 1
ATOM 2032 C C . ASP B 2 36 ? 45.131 2.367 15.665 1.00 36.73 36 ASP C C 1
ATOM 2033 O O . ASP B 2 36 ? 45.606 3.474 15.367 1.00 35.35 36 ASP C O 1
ATOM 2038 N N . SER B 2 37 ? 45.849 1.383 16.240 1.00 36.07 37 SER C N 1
ATOM 2039 C CA . SER B 2 37 ? 47.282 1.413 16.537 1.00 37.77 37 SER C CA 1
ATOM 2040 C C . SER B 2 37 ? 48.111 1.570 15.238 1.00 43.42 37 SER C C 1
ATOM 2041 O O . SER B 2 37 ? 49.185 2.170 15.265 1.00 44.14 37 SER C O 1
ATOM 2044 N N . ASN B 2 38 ? 47.589 1.063 14.109 1.00 39.86 38 ASN C N 1
ATOM 2045 C CA . ASN B 2 38 ? 48.239 1.137 12.792 1.00 39.77 38 ASN C CA 1
ATOM 2046 C C . ASN B 2 38 ? 47.901 2.449 12.076 1.00 43.74 38 ASN C C 1
ATOM 2047 O O . ASN B 2 38 ? 48.214 2.603 10.894 1.00 43.36 38 ASN C O 1
ATOM 2052 N N . GLN B 2 39 ? 47.272 3.399 12.805 1.00 41.36 39 GLN C N 1
ATOM 2053 C CA . GLN B 2 39 ? 46.878 4.736 12.328 1.00 41.87 39 GLN C CA 1
ATOM 2054 C C . GLN B 2 39 ? 45.814 4.747 11.204 1.00 45.74 39 GLN C C 1
ATOM 2055 O O . GLN B 2 39 ? 45.756 5.683 10.400 1.00 45.02 39 GLN C O 1
ATOM 2061 N N . ASP B 2 40 ? 44.935 3.723 11.197 1.00 42.74 40 ASP C N 1
ATOM 2062 C CA . ASP B 2 40 ? 43.808 3.596 10.257 1.00 42.08 40 ASP C CA 1
ATOM 2063 C C . ASP B 2 40 ? 42.503 3.997 10.969 1.00 43.86 40 ASP C C 1
ATOM 2064 O O . ASP B 2 40 ? 42.361 3.736 12.167 1.00 43.50 40 ASP C O 1
ATOM 2069 N N . PHE B 2 41 ? 41.559 4.615 10.231 1.00 39.03 41 PHE C N 1
ATOM 2070 C CA . PHE B 2 41 ? 40.277 5.077 10.770 1.00 38.43 41 PHE C CA 1
ATOM 2071 C C . PHE B 2 41 ? 39.100 4.159 10.423 1.00 41.30 41 PHE C C 1
ATOM 2072 O O . PHE B 2 41 ? 38.869 3.868 9.249 1.00 40.81 41 PHE C O 1
ATOM 2080 N N . TYR B 2 42 ? 38.355 3.717 11.454 1.00 36.03 42 TYR C N 1
ATOM 2081 C CA . TYR B 2 42 ? 37.204 2.819 11.315 1.00 34.90 42 TYR C CA 1
ATOM 2082 C C . TYR B 2 42 ? 35.960 3.407 11.951 1.00 36.12 42 TYR C C 1
ATOM 2083 O O . TYR B 2 42 ? 36.008 3.818 13.112 1.00 35.31 42 TYR C O 1
ATOM 2092 N N . LEU B 2 43 ? 34.849 3.475 11.188 1.00 31.02 43 LEU C N 1
ATOM 2093 C CA . LEU B 2 43 ? 33.556 3.946 11.698 1.00 28.86 43 LEU C CA 1
ATOM 2094 C C . LEU B 2 43 ? 32.773 2.707 12.161 1.00 29.88 43 LEU C C 1
ATOM 2095 O O . LEU B 2 43 ? 32.474 1.826 11.356 1.00 29.39 43 LEU C O 1
ATOM 2100 N N . PHE B 2 44 ? 32.541 2.586 13.468 1.00 22.10 44 PHE C N 1
ATOM 2101 C CA . PHE B 2 44 ? 31.808 1.453 14.027 1.00 20.94 44 PHE C CA 1
ATOM 2102 C C . PHE B 2 44 ? 30.343 1.857 14.201 1.00 23.22 44 PHE C C 1
ATOM 2103 O O . PHE B 2 44 ? 30.058 3.035 14.369 1.00 22.14 44 PHE C O 1
ATOM 2111 N N . VAL B 2 45 ? 29.404 0.890 14.131 1.00 19.49 45 VAL C N 1
ATOM 2112 C CA . VAL B 2 45 ? 27.974 1.199 14.256 1.00 19.15 45 VAL C CA 1
ATOM 2113 C C . VAL B 2 45 ? 27.575 1.876 15.588 1.00 19.62 45 VAL C C 1
ATOM 2114 O O . VAL B 2 45 ? 26.625 2.646 15.608 1.00 19.04 45 VAL C O 1
ATOM 2118 N N . ASN B 2 46 ? 28.328 1.605 16.662 1.00 17.82 46 ASN C N 1
ATOM 2119 C CA . ASN B 2 46 ? 28.155 2.189 17.995 1.00 17.48 46 ASN C CA 1
ATOM 2120 C C . ASN B 2 46 ? 29.352 1.884 18.889 1.00 20.75 46 ASN C C 1
ATOM 2121 O O . ASN B 2 46 ? 30.175 1.021 18.548 1.00 18.12 46 ASN C O 1
ATOM 2126 N N . GLU B 2 47 ? 29.411 2.546 20.080 1.00 18.02 47 GLU C N 1
ATOM 2127 C CA . GLU B 2 47 ? 30.472 2.340 21.063 1.00 18.02 47 GLU C CA 1
ATOM 2128 C C . GLU B 2 47 ? 30.531 0.907 21.545 1.00 20.14 47 GLU C C 1
ATOM 2129 O O . GLU B 2 47 ? 31.626 0.417 21.751 1.00 19.93 47 GLU C O 1
ATOM 2135 N N . CYS B 2 48 ? 29.369 0.214 21.729 1.00 17.80 48 CYS C N 1
ATOM 2136 C CA . CYS B 2 48 ? 29.386 -1.183 22.171 1.00 18.05 48 CYS C CA 1
ATOM 2137 C C . CYS B 2 48 ? 30.234 -2.064 21.255 1.00 19.41 48 CYS C C 1
ATOM 2138 O O . CYS B 2 48 ? 30.995 -2.888 21.749 1.00 18.50 48 CYS C O 1
ATOM 2141 N N . GLU B 2 49 ? 30.089 -1.899 19.934 1.00 17.51 49 GLU C N 1
ATOM 2142 C CA . GLU B 2 49 ? 30.841 -2.688 18.945 1.00 19.29 49 GLU C CA 1
ATOM 2143 C C . GLU B 2 49 ? 32.353 -2.419 19.005 1.00 23.16 49 GLU C C 1
ATOM 2144 O O . GLU B 2 49 ? 33.136 -3.366 18.889 1.00 20.94 49 GLU C O 1
ATOM 2150 N N . VAL B 2 50 ? 32.749 -1.152 19.251 1.00 21.37 50 VAL C N 1
ATOM 2151 C CA . VAL B 2 50 ? 34.171 -0.782 19.390 1.00 22.92 50 VAL C CA 1
ATOM 2152 C C . VAL B 2 50 ? 34.759 -1.532 20.588 1.00 26.50 50 VAL C C 1
ATOM 2153 O O . VAL B 2 50 ? 35.826 -2.138 20.470 1.00 25.66 50 VAL C O 1
ATOM 2157 N N . ARG B 2 51 ? 34.056 -1.476 21.750 1.00 22.40 51 ARG C N 1
ATOM 2158 C CA . ARG B 2 51 ? 34.461 -2.124 22.996 1.00 22.31 51 ARG C CA 1
ATOM 2159 C C . ARG B 2 51 ? 34.586 -3.639 22.857 1.00 28.39 51 ARG C C 1
ATOM 2160 O O . ARG B 2 51 ? 35.494 -4.233 23.435 1.00 27.18 51 ARG C O 1
ATOM 2168 N N . LYS B 2 52 ? 33.678 -4.255 22.076 1.00 27.13 52 LYS C N 1
ATOM 2169 C CA . LYS B 2 52 ? 33.640 -5.696 21.822 1.00 27.76 52 LYS C CA 1
ATOM 2170 C C . LYS B 2 52 ? 34.931 -6.105 21.090 1.00 36.08 52 LYS C C 1
ATOM 2171 O O . LYS B 2 52 ? 35.594 -7.051 21.516 1.00 36.02 52 LYS C O 1
ATOM 2177 N N . CYS B 2 53 ? 35.281 -5.361 20.017 1.00 37.11 53 CYS C N 1
ATOM 2178 C CA . CYS B 2 53 ? 36.473 -5.544 19.191 1.00 40.16 53 CYS C CA 1
ATOM 2179 C C . CYS B 2 53 ? 37.736 -5.455 20.063 1.00 44.87 53 CYS C C 1
ATOM 2180 O O . CYS B 2 53 ? 38.573 -6.348 20.002 1.00 43.60 53 CYS C O 1
ATOM 2183 N N . GLY B 2 54 ? 37.801 -4.445 20.935 1.00 42.66 54 GLY C N 1
ATOM 2184 C CA . GLY B 2 54 ? 38.910 -4.257 21.868 1.00 43.07 54 GLY C CA 1
ATOM 2185 C C . GLY B 2 54 ? 39.108 -5.395 22.855 1.00 48.65 54 GLY C C 1
ATOM 2186 O O . GLY B 2 54 ? 40.240 -5.819 23.093 1.00 47.81 54 GLY C O 1
ATOM 2187 N N . CYS B 2 55 ? 38.007 -5.907 23.426 1.00 47.24 55 CYS C N 1
ATOM 2188 C CA . CYS B 2 55 ? 37.994 -6.993 24.411 1.00 48.28 55 CYS C CA 1
ATOM 2189 C C . CYS B 2 55 ? 38.342 -8.373 23.824 1.00 48.74 55 CYS C C 1
ATOM 2190 O O . CYS B 2 55 ? 39.208 -9.067 24.362 1.00 47.84 55 CYS C O 1
ATOM 2193 N N . GLU B 2 56 ? 37.611 -8.788 22.775 1.00 42.85 56 GLU C N 1
ATOM 2194 C CA . GLU B 2 56 ? 37.719 -10.096 22.122 1.00 42.09 56 GLU C CA 1
ATOM 2195 C C . GLU B 2 56 ? 39.002 -10.300 21.348 1.00 44.56 56 GLU C C 1
ATOM 2196 O O . GLU B 2 56 ? 39.589 -11.387 21.410 1.00 44.33 56 GLU C O 1
ATOM 2202 N N . ALA B 2 57 ? 39.391 -9.291 20.560 1.00 39.38 57 ALA C N 1
ATOM 2203 C CA . ALA B 2 57 ? 40.541 -9.350 19.658 1.00 38.34 57 ALA C CA 1
ATOM 2204 C C . ALA B 2 57 ? 41.835 -8.699 20.181 1.00 39.30 57 ALA C C 1
ATOM 2205 O O . ALA B 2 57 ? 42.906 -8.904 19.587 1.00 39.47 57 ALA C O 1
ATOM 2207 N N . GLY B 2 58 ? 41.729 -7.922 21.256 1.00 32.16 58 GLY C N 1
ATOM 2208 C CA . GLY B 2 58 ? 42.859 -7.186 21.815 1.00 32.28 58 GLY C CA 1
ATOM 2209 C C . GLY B 2 58 ? 43.194 -5.969 20.968 1.00 35.93 58 GLY C C 1
ATOM 2210 O O . GLY B 2 58 ? 44.350 -5.540 20.915 1.00 36.11 58 GLY C O 1
ATOM 2211 N N . PHE B 2 59 ? 42.171 -5.416 20.295 1.00 32.05 59 PHE C N 1
ATOM 2212 C CA . PHE B 2 59 ? 42.217 -4.251 19.401 1.00 30.82 59 PHE C CA 1
ATOM 2213 C C . PHE B 2 59 ? 42.412 -2.955 20.211 1.00 34.58 59 PHE C C 1
ATOM 2214 O O . PHE B 2 59 ? 41.748 -2.762 21.234 1.00 33.71 59 PHE C O 1
ATOM 2222 N N . VAL B 2 60 ? 43.347 -2.086 19.742 1.00 30.38 60 VAL C N 1
ATOM 2223 C CA . VAL B 2 60 ? 43.761 -0.817 20.372 1.00 28.98 60 VAL C CA 1
ATOM 2224 C C . VAL B 2 60 ? 43.232 0.388 19.579 1.00 31.07 60 VAL C C 1
ATOM 2225 O O . VAL B 2 60 ? 43.539 0.557 18.390 1.00 30.85 60 VAL C O 1
ATOM 2229 N N . TYR B 2 61 ? 42.432 1.244 20.242 1.00 25.33 61 TYR C N 1
ATOM 2230 C CA . TYR B 2 61 ? 41.828 2.378 19.552 1.00 23.14 61 TYR C CA 1
ATOM 2231 C C . TYR B 2 61 ? 41.742 3.646 20.434 1.00 22.89 61 TYR C C 1
ATOM 2232 O O . TYR B 2 61 ? 41.879 3.594 21.651 1.00 21.70 61 TYR C O 1
ATOM 2241 N N . THR B 2 62 ? 41.440 4.746 19.800 1.00 19.52 62 THR C N 1
ATOM 2242 C CA . THR B 2 62 ? 41.161 6.026 20.428 1.00 18.95 62 THR C CA 1
ATOM 2243 C C . THR B 2 62 ? 40.070 6.692 19.628 1.00 23.90 62 THR C C 1
ATOM 2244 O O . THR B 2 62 ? 40.122 6.658 18.394 1.00 24.19 62 THR C O 1
ATOM 2248 N N . PHE B 2 63 ? 39.078 7.304 20.312 1.00 19.14 63 PHE C N 1
ATOM 2249 C CA . PHE B 2 63 ? 38.033 8.055 19.614 1.00 18.65 63 PHE C CA 1
ATOM 2250 C C . PHE B 2 63 ? 38.643 9.326 19.039 1.00 23.42 63 PHE C C 1
ATOM 2251 O O . PHE B 2 63 ? 39.537 9.927 19.644 1.00 21.26 63 PHE C O 1
ATOM 2259 N N . VAL B 2 64 ? 38.166 9.711 17.862 1.00 22.18 64 VAL C N 1
ATOM 2260 C CA . VAL B 2 64 ? 38.590 10.890 17.103 1.00 23.41 64 VAL C CA 1
ATOM 2261 C C . VAL B 2 64 ? 37.336 11.533 16.486 1.00 29.89 64 VAL C C 1
ATOM 2262 O O . VAL B 2 64 ? 36.309 10.838 16.407 1.00 29.40 64 VAL C O 1
ATOM 2266 N N . PRO B 2 65 ? 37.355 12.822 16.038 1.00 28.86 65 PRO C N 1
ATOM 2267 C CA . PRO B 2 65 ? 36.153 13.388 15.404 1.00 29.28 65 PRO C CA 1
ATOM 2268 C C . PRO B 2 65 ? 35.740 12.577 14.164 1.00 32.04 65 PRO C C 1
ATOM 2269 O O . PRO B 2 65 ? 36.583 11.959 13.501 1.00 29.41 65 PRO C O 1
ATOM 2273 N N . ARG B 2 66 ? 34.428 12.519 13.915 1.00 32.21 66 ARG C N 1
ATOM 2274 C CA . ARG B 2 66 ? 33.788 11.779 12.823 1.00 33.04 66 ARG C CA 1
ATOM 2275 C C . ARG B 2 66 ? 34.436 12.030 11.437 1.00 37.19 66 ARG C C 1
ATOM 2276 O O . ARG B 2 66 ? 34.608 11.085 10.667 1.00 36.39 66 ARG C O 1
ATOM 2284 N N . GLU B 2 67 ? 34.835 13.290 11.164 1.00 34.16 67 GLU C N 1
ATOM 2285 C CA . GLU B 2 67 ? 35.469 13.755 9.919 1.00 34.75 67 GLU C CA 1
ATOM 2286 C C . GLU B 2 67 ? 36.694 12.942 9.478 1.00 39.95 67 GLU C C 1
ATOM 2287 O O . GLU B 2 67 ? 36.998 12.915 8.284 1.00 40.78 67 GLU C O 1
ATOM 2293 N N . MET B 2 68 ? 37.383 12.269 10.422 1.00 35.54 68 MET C N 1
ATOM 2294 C CA . MET B 2 68 ? 38.554 11.433 10.139 1.00 35.77 68 MET C CA 1
ATOM 2295 C C . MET B 2 68 ? 38.165 10.138 9.417 1.00 38.21 68 MET C C 1
ATOM 2296 O O . MET B 2 68 ? 39.017 9.501 8.804 1.00 37.42 68 MET C O 1
ATOM 2301 N N . CYS B 2 69 ? 36.893 9.716 9.565 1.00 34.39 69 CYS C N 1
ATOM 2302 C CA . CYS B 2 69 ? 36.338 8.477 9.016 1.00 33.16 69 CYS C CA 1
ATOM 2303 C C . CYS B 2 69 ? 35.628 8.660 7.684 1.00 37.82 69 CYS C C 1
ATOM 2304 O O . CYS B 2 69 ? 35.158 9.761 7.351 1.00 35.86 69 CYS C O 1
ATOM 2307 N N . LYS B 2 70 ? 35.466 7.521 6.971 1.00 36.78 70 LYS C N 1
ATOM 2308 C CA . LYS B 2 70 ? 34.675 7.417 5.743 1.00 37.44 70 LYS C CA 1
ATOM 2309 C C . LYS B 2 70 ? 33.206 7.424 6.221 1.00 42.10 70 LYS C C 1
ATOM 2310 O O . LYS B 2 70 ? 32.952 7.080 7.386 1.00 41.01 70 LYS C O 1
ATOM 2316 N N . ALA B 2 71 ? 32.250 7.819 5.350 1.00 38.85 71 ALA C N 1
ATOM 2317 C CA . ALA B 2 71 ? 30.823 7.894 5.700 1.00 38.97 71 ALA C CA 1
ATOM 2318 C C . ALA B 2 71 ? 30.132 6.538 5.944 1.00 42.67 71 ALA C C 1
ATOM 2319 O O . ALA B 2 71 ? 28.998 6.518 6.423 1.00 43.10 71 ALA C O 1
ATOM 2321 N N . THR B 2 72 ? 30.825 5.421 5.648 1.00 38.67 72 THR C N 1
ATOM 2322 C CA . THR B 2 72 ? 30.337 4.049 5.810 1.00 38.10 72 THR C CA 1
ATOM 2323 C C . THR B 2 72 ? 31.026 3.340 6.979 1.00 40.15 72 THR C C 1
ATOM 2324 O O . THR B 2 72 ? 32.163 3.670 7.336 1.00 39.76 72 THR C O 1
ATOM 2328 N N . THR B 2 73 ? 30.349 2.327 7.526 1.00 33.68 73 THR C N 1
ATOM 2329 C CA . THR B 2 73 ? 30.816 1.567 8.671 1.00 32.99 73 THR C CA 1
ATOM 2330 C C . THR B 2 73 ? 31.685 0.368 8.315 1.00 37.56 73 THR C C 1
ATOM 2331 O O . THR B 2 73 ? 31.544 -0.218 7.238 1.00 37.53 73 THR C O 1
ATOM 2335 N N . SER B 2 74 ? 32.571 -0.008 9.234 1.00 33.41 74 SER C N 1
ATOM 2336 C CA . SER B 2 74 ? 33.457 -1.149 9.064 1.00 34.13 74 SER C CA 1
ATOM 2337 C C . SER B 2 74 ? 33.285 -2.108 10.224 1.00 40.77 74 SER C C 1
ATOM 2338 O O . SER B 2 74 ? 32.859 -1.704 11.310 1.00 40.82 74 SER C O 1
ATOM 2341 N N . LEU B 2 75 ? 33.605 -3.379 9.999 1.00 39.65 75 LEU C N 1
ATOM 2342 C CA . LEU B 2 75 ? 33.527 -4.395 11.039 1.00 41.02 75 LEU C CA 1
ATOM 2343 C C . LEU B 2 75 ? 34.884 -4.489 11.722 1.00 45.70 75 LEU C C 1
ATOM 2344 O O . LEU B 2 75 ? 35.854 -3.904 11.228 1.00 44.95 75 LEU C O 1
ATOM 2349 N N . CYS B 2 76 ? 34.946 -5.182 12.872 1.00 43.30 76 CYS C N 1
ATOM 2350 C CA . CYS B 2 76 ? 36.167 -5.361 13.655 1.00 43.88 76 CYS C CA 1
ATOM 2351 C C . CYS B 2 76 ? 37.330 -5.916 12.787 1.00 50.09 76 CYS C C 1
ATOM 2352 O O . CYS B 2 76 ? 37.230 -7.042 12.280 1.00 48.87 76 CYS C O 1
ATOM 2355 N N . PRO B 2 77 ? 38.411 -5.121 12.562 1.00 48.27 77 PRO C N 1
ATOM 2356 C CA . PRO B 2 77 ? 39.525 -5.624 11.746 1.00 50.54 77 PRO C CA 1
ATOM 2357 C C . PRO B 2 77 ? 40.506 -6.443 12.576 1.00 81.13 77 PRO C C 1
ATOM 2358 O O . PRO B 2 77 ? 41.311 -7.177 12.019 1.00 54.96 77 PRO C O 1
#

Secondary structure (DSSP, 8-state):
--B--THHHHTTHHHHHHTT-S-TT-EEEEEES---TTSTT--EEEEEE-STT--TT--SSSHHHHHHHHHH---SSSSB--SSTTSEEEEEE-S-TTS-B-HHHHHHHHHHHHHTT-SEEEE-EEBSS--HHHHHHHHHHHHHT-EEEEE--S----TT-----BTTTSTTSEEEEEE-TTSPBPTT---STTEEEEEE-SSEEEEETTTEEEEE-SHHHHHHHHHHHHHHHHHHSTT--HHHHHHHHHHT-B--S-HHHHTT-B--HHHHT-/---BEE-----EEEEETTS-EEEESSHHHHHHHHHHH---EEE--GGGS-SS-----

CATH classification: 3.40.50.200

Solvent-accessible surface area: 12360 Å² total; per-residue (Å²): 110,49,54,72,11,65,2,2,59,43,0,69,0,48,107,0,16,92,79,54,62,67,0,48,144,5,80,0,0,0,0,0,0,1,0,15,30,90,3,90,2,3,85,28,88,12,15,16,36,80,24,107,92,49,58,74,69,72,13,61,50,1,5,0,0,0,0,0,1,5,0,3,0,37,79,48,110,85,18,1,13,0,0,0,7,54,14,31,1,29,0,0,0,3,0,52,55,56,0,6,6,52,57,81,6,0,16,36,0,0,88,50,0,20,115,65,38,2,43,0,0,0,0,0,0,4,8,92,65,18,35,123,56,0,97,99,2,0,41,68,0,56,91,105,33,0,2,2,0,0,1,0,5,2,35,7,53,75,56,142,78,53,25,9,14,54,0,2,58,23,124,12,3,1,0,0,0,0,0,41,65,113,28,83,45,10,97,22,0,0,0,0,93,59,8,29,1,0,0,0,0,23,31,4,72,1,0,66,28,103,76,62,59,21,83,29,61,0,0,0,0,0,0,0,0,0,0,0,0,0,0,0,0,18,21,52,47,101,151,40,52,6,53,93,0,35,89,60,1,8,88,33,17,60,167,52,17,64,74,50,79,44,3,114,0,8,1,21,0,66,26,1,0,152,94,48,16,0,1,5,16,35,45,49,19,31,4,0,42,18,79,112,138,66,78,45,4,4,16,5,96,9,35,0,83,23,4,18,68,101,73,55,28,99,71,78,96,34,88,130,146,97,20,172,102,99,37,45,128,66,92

B-factor: mean 23.22, std 12.79, range [5.73, 105.14]

Nearest PDB structures (foldseek):
  3unx-assembly1_A  TM=1.001E+00  e=7.046E-61  Bacillus licheniformis
  3qtl-assem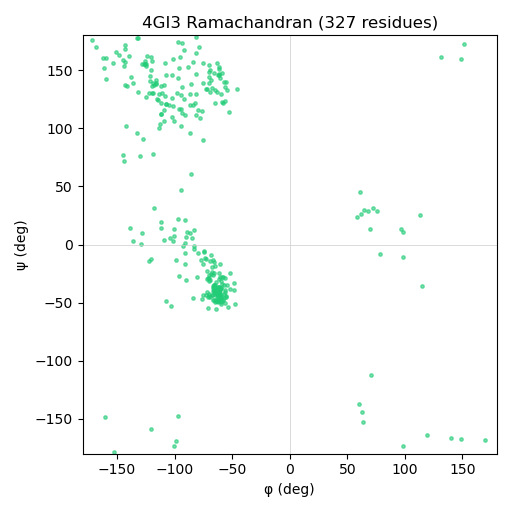bly1_B  TM=1.001E+00  e=1.441E-60  Bacillus licheniformis
  6dwq-assembly1_A  TM=1.001E+00  e=3.357E-60  Bacillus licheniformis
  1av7-assembly1_A  TM=1.000E+00  e=3.777E-57  Bacillus licheniformis
  1bh6-assembly1_A  TM=1.000E+00  e=2.838E-56  Bacillus licheniformis

Sequence (331 aa):
AQTVPYGIPLIKADKVQAQGFKGANVKVAVLDTGIQASHPDLNVVGGASFVAGEAYNTDGNGHGTHVAGTVAALDNTTGVLGVAPSVSLYAVKVLNSSGSGSYSGIVSGIEWATTNGMDVINMSLGGASGSTAMKQAVDNAYARGVVVVAAAGNSGSSGNTNTIGYPAKYDSVIAVGAVDSNSNRASFSSVGAELEVMAPGAGVYSTYPTNTYATLNGTSMASPHVAGAAALILSKHPNLSASQVRNRLSSTATYLGSSFYYGKGLINVEAAAQCPSICPLIYAPVCVEDSNQDFYLFVNECEVRKCGCEAGFVYTFVPREMCKATTSLCP

InterPro domains:
  IPR000209 Peptidase S8/S53 domain [PF00082] (59-301)
  IPR015500 Peptidase S8, subtilisin-related [PR00723] (59-78)
  IPR015500 Peptidase S8, subtilisin-related [PR00723] (95-108)
  IPR015500 Peptidase S8, subtilisin-related [PR00723] (253-269)
  IPR022398 Peptidase S8, subtil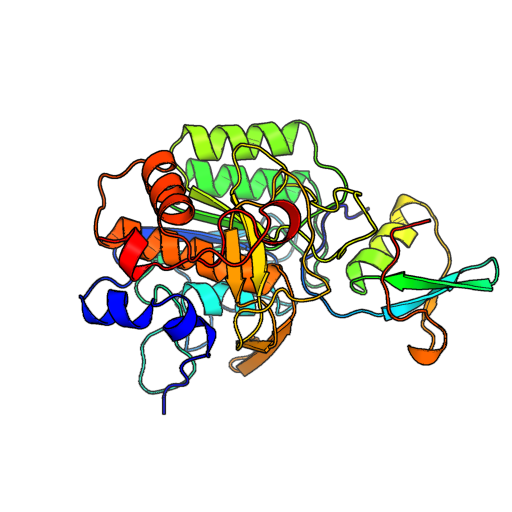isin, His-active site [PS00137] (99-109)
  IPR023827 Peptidase S8, subtilisin, Asp-active site [PS00136] (64-75)
  IPR023828 Peptidase S8, subtilisin, Ser-active site [PS00138] (254-264)
  IPR034202 Subtilisin Carlsberg-like catalytic domain [cd07477] (61-288)
  IPR036852 Peptidase S8/S53 domain superfamily [G3DSA:3.40.50.200] (39-309)
  IPR036852 Peptidase S8/S53 domain superfamily [SSF52743] (37-309)
  IPR037045 Peptidase S8 propeptide/proteinase inhibitor I9 superfamily [G3DSA:3.30.70.80] (1-38)
  IPR050131 Subtilisin-like serine protease [PTHR43806] (3-298)

Organism: Bacillus licheniformis (NCBI:txid1402)